Protein AF-A0A553NQF1-F1 (afdb_monomer)

Mean predicted aligned error: 13.2 Å

Organism: Tigriopus californicus (NCBI:txid6832)

Nearest PDB structures (foldseek):
  8uwl-assembly1_A  TM=7.503E-01  e=3.325E-02  Homo sapiens
  7xk8-assembly1_R  TM=7.513E-01  e=9.956E-02  Homo sapiens
  6wgt-assembly1_A  TM=7.168E-01  e=1.095E-01  Homo sapiens

Foldseek 3Di:
DDDDDDDDDPPPPPDPPDDPVNVVVVVVVCCCVLPPVLVVVLVCLCCVLPPVDPDDDDDPPQPDPQLVRVCVPPVQLALLSSLVSVLSSLVNVLSVLSVVVCCCPPVVPDDPVCVVCCQQPSVLSNQLSVQLNVLSVVLSVVVVVVCVVDVVVSVVQSVDSVSSVVVSCVSNVVSSVVSCVVSVVSNVVRDDDDDDDD

Sequence (198 aa):
MALSLDNTTQMDLDCPEYGPYSDYYIQQVRFWVEGVIQTIVAIPGLIGNGISDKLTSFSCIPGNIVFSLLLTRKDLRNSFNLLLVALAFFDSCYIIGAVLETLRTSFDLASDIHLMLFPYLLYPGQNIAMTVSIFLIVAIAFERFLAVRNPIDYNQAMNDAAAIRLRLLKFLLPVIIFSVLFNLPMFFESTYVTVTRN

pLDDT: mean 70.68, std 14.92, range [34.16, 92.94]

Solvent-accessible surface area (backbone atoms only — not comparable to full-atom values): 11744 Å² total; per-residue (Å²): 136,82,82,79,84,74,91,68,75,79,76,74,74,83,66,81,82,76,52,83,65,54,57,54,53,51,53,54,51,44,45,51,48,60,47,50,50,44,50,64,55,41,50,56,54,54,48,67,68,47,70,83,55,83,85,81,74,99,61,100,62,76,79,63,58,61,55,55,58,62,59,65,43,81,92,53,69,41,58,64,56,50,50,52,51,53,37,56,49,35,51,48,54,29,48,52,50,52,52,54,49,38,44,37,76,74,65,67,69,68,46,75,68,51,65,63,43,34,67,73,45,52,55,52,45,37,54,32,28,52,47,34,38,57,47,45,53,54,51,50,55,49,53,52,52,49,46,69,75,40,52,67,68,44,54,62,45,55,76,36,71,68,53,33,52,53,55,42,46,66,56,50,50,58,38,50,51,51,24,50,62,70,46,48,66,57,70,78,66,63,76,88,79,85,82,79,85,126

Secondary structure (DSSP, 8-state):
-------------------HHHHHHHHHHHIIIIIIIHHHHHHHHHHHHHSSS-S-------SSHHHHHHTT-GGG--HHHHHHHHHHHHHHHHHHHHHHHHHHHHH----HHHHHHIIIIIHHHHHHHHHHHHHHHHHHHHHHHHHHH-HHHHHHHHT-HHHHHHHHHHHHHHHHHHHHHHHHHHHHH---------

Radius of gyration: 22.89 Å; Cα contacts (8 Å, |Δi|>4): 102; chains: 1; bounding box: 45×48×71 Å

InterPro domains:
  IPR000276 G protein-coupled receptor, rhodopsin-like [PF00001] (65-179)
  IPR000276 G protein-coupled receptor, rhodopsin-like [PR00237] (33-57)
  IPR000276 G protein-coupled receptor, rhodopsin-like [PR00237] (80-101)
  IPR000276 G protein-coupled receptor, rhodopsin-like [PR00237] (126-148)
  IPR000276 G protein-coupled receptor, rhodopsin-like [PS00237] (132-148)
  IPR017452 GPCR, rhodopsin-like, 7TM [PS50262] (63-198)
  IPR052954 GPCR_Ligand_Interaction [PTHR46641] (20-191)

Structure (mmCIF, N/CA/C/O backbone):
data_AF-A0A553NQF1-F1
#
_entry.id   AF-A0A553NQF1-F1
#
loop_
_atom_site.group_PDB
_atom_site.id
_atom_site.type_symbol
_atom_site.label_atom_id
_atom_site.label_alt_id
_atom_site.label_comp_id
_atom_site.label_asym_id
_atom_site.label_entity_id
_atom_site.label_seq_id
_atom_site.pdbx_PDB_ins_code
_atom_site.Cartn_x
_atom_site.Cartn_y
_atom_site.Cartn_z
_atom_site.occupancy
_atom_site.B_iso_or_equiv
_atom_site.auth_seq_id
_atom_site.auth_comp_id
_atom_site.auth_asym_id
_atom_site.auth_atom_id
_atom_site.pdbx_PDB_model_num
ATOM 1 N N . MET A 1 1 ? -5.169 -33.892 -41.391 1.00 36.53 1 MET A N 1
ATOM 2 C CA . MET A 1 1 ? -6.227 -33.071 -42.010 1.00 36.53 1 MET A CA 1
ATOM 3 C C . MET A 1 1 ? -6.150 -31.712 -41.344 1.00 36.53 1 MET A C 1
ATOM 5 O O . MET A 1 1 ? -6.590 -31.564 -40.215 1.00 36.53 1 MET A O 1
ATOM 9 N N . ALA A 1 2 ? -5.397 -30.810 -41.972 1.00 34.16 2 ALA A N 1
ATOM 10 C CA . ALA A 1 2 ? -5.148 -29.466 -41.476 1.00 34.16 2 ALA A CA 1
ATOM 11 C C . ALA A 1 2 ? -6.447 -28.661 -41.581 1.00 34.16 2 ALA A C 1
ATOM 13 O O . ALA A 1 2 ? -7.046 -28.613 -42.654 1.00 34.16 2 ALA A O 1
ATOM 14 N N . LEU A 1 3 ? -6.894 -28.089 -40.466 1.00 40.31 3 LEU A N 1
ATOM 15 C CA . LEU A 1 3 ? -7.992 -27.134 -40.464 1.00 40.31 3 LEU A CA 1
ATOM 16 C C . LEU A 1 3 ? -7.429 -25.793 -40.934 1.00 40.31 3 LEU A C 1
ATOM 18 O O . LEU A 1 3 ? -6.599 -25.180 -40.267 1.00 40.31 3 LEU A O 1
ATOM 22 N N . SER A 1 4 ? -7.847 -25.408 -42.133 1.00 42.34 4 SER A N 1
ATOM 23 C CA . SER A 1 4 ? -7.653 -24.098 -42.737 1.00 42.34 4 SER A CA 1
ATOM 24 C C . SER A 1 4 ? -8.241 -23.020 -41.827 1.00 42.34 4 SER A C 1
ATOM 26 O O . SER A 1 4 ? -9.455 -22.988 -41.625 1.00 42.34 4 SER A O 1
ATOM 28 N N . LEU A 1 5 ? -7.384 -22.153 -41.285 1.00 46.38 5 LEU A N 1
ATOM 29 C CA . LEU A 1 5 ? -7.802 -20.915 -40.635 1.00 46.38 5 LEU A CA 1
ATOM 30 C C . LEU A 1 5 ? -8.343 -19.974 -41.713 1.00 46.38 5 LEU A C 1
ATOM 32 O O . LEU A 1 5 ? -7.600 -19.433 -42.530 1.00 46.38 5 LEU A O 1
ATOM 36 N N . ASP A 1 6 ? -9.666 -19.875 -41.727 1.00 39.50 6 ASP A N 1
ATOM 37 C CA . ASP A 1 6 ? -10.459 -18.975 -42.543 1.00 39.50 6 ASP A CA 1
ATOM 38 C C . ASP A 1 6 ? -10.246 -17.530 -42.072 1.00 39.50 6 ASP A C 1
ATOM 40 O O . ASP A 1 6 ? -10.553 -17.173 -40.939 1.00 39.50 6 ASP A O 1
ATOM 44 N N . ASN A 1 7 ? -9.600 -16.761 -42.942 1.00 45.59 7 ASN A N 1
ATOM 45 C CA . ASN A 1 7 ? -9.816 -15.368 -43.334 1.00 45.59 7 ASN A CA 1
ATOM 46 C C . ASN A 1 7 ? -10.859 -14.499 -42.579 1.00 45.59 7 ASN A C 1
ATOM 48 O O . ASN A 1 7 ? -11.645 -13.787 -43.204 1.00 45.59 7 ASN A O 1
ATOM 52 N N . THR A 1 8 ? -10.851 -14.469 -41.248 1.00 42.34 8 THR A N 1
ATOM 53 C CA . THR A 1 8 ? -11.495 -13.404 -40.467 1.00 42.34 8 THR A CA 1
ATOM 54 C C . THR A 1 8 ? -10.472 -12.325 -40.167 1.00 42.34 8 THR A C 1
ATOM 56 O O . THR A 1 8 ? -9.623 -12.519 -39.301 1.00 42.34 8 THR A O 1
ATOM 59 N N . THR A 1 9 ? -10.558 -11.219 -40.913 1.00 43.41 9 THR A N 1
ATOM 60 C CA . THR A 1 9 ? -10.189 -9.858 -40.490 1.00 43.41 9 THR A CA 1
ATOM 61 C C . THR A 1 9 ? -9.225 -9.827 -39.309 1.00 43.41 9 THR A C 1
ATOM 63 O O . THR A 1 9 ? -9.639 -9.733 -38.150 1.00 43.41 9 THR A O 1
ATOM 66 N N . GLN A 1 10 ? -7.933 -9.893 -39.617 1.00 50.06 10 GLN A N 1
ATOM 67 C CA . GLN A 1 10 ? -6.922 -9.286 -38.774 1.00 50.06 10 GLN A CA 1
ATOM 68 C C . GLN A 1 10 ? -7.408 -7.845 -38.579 1.00 50.06 10 GLN A C 1
ATOM 70 O O . GLN A 1 10 ? -7.388 -7.045 -39.512 1.00 50.06 10 GLN A O 1
ATOM 75 N N . MET A 1 11 ? -8.012 -7.546 -37.426 1.00 48.66 11 MET A N 1
ATOM 76 C CA . MET A 1 11 ? -8.108 -6.168 -36.980 1.00 48.66 11 MET A CA 1
ATOM 77 C C . MET A 1 11 ? -6.654 -5.771 -36.786 1.00 48.66 11 MET A C 1
ATOM 79 O O . MET A 1 11 ? -6.090 -6.017 -35.721 1.00 48.66 11 MET A O 1
ATOM 83 N N . ASP A 1 12 ? -6.029 -5.279 -37.855 1.00 50.59 12 ASP A N 1
ATOM 84 C CA . ASP A 1 12 ? -4.790 -4.538 -37.765 1.00 50.59 12 ASP A CA 1
ATOM 85 C C . ASP A 1 12 ? -5.120 -3.392 -36.815 1.00 50.59 12 ASP A C 1
ATOM 87 O O . ASP A 1 12 ? -5.823 -2.438 -37.150 1.00 50.59 12 ASP A O 1
ATOM 91 N N . LEU A 1 13 ? -4.751 -3.586 -35.550 1.00 61.25 13 LEU A N 1
ATOM 92 C CA . LEU A 1 13 ? -4.712 -2.517 -34.581 1.00 61.25 13 LEU A CA 1
ATOM 93 C C . LEU A 1 13 ? -3.737 -1.512 -35.187 1.00 61.25 13 LEU A C 1
ATOM 95 O O . LEU A 1 13 ? -2.530 -1.746 -35.165 1.00 61.25 13 LEU A O 1
ATOM 99 N N . ASP A 1 14 ? -4.277 -0.443 -35.775 1.00 60.81 14 ASP A N 1
ATOM 100 C CA . ASP A 1 14 ? -3.543 0.768 -36.137 1.00 60.81 14 ASP A CA 1
ATOM 101 C C . ASP A 1 14 ? -3.003 1.353 -34.825 1.00 60.81 14 ASP A C 1
ATOM 103 O O . ASP A 1 14 ? -3.593 2.228 -34.185 1.00 60.81 14 ASP A O 1
ATOM 107 N N . CYS A 1 15 ? -1.911 0.766 -34.340 1.00 69.56 15 CYS A N 1
ATOM 108 C CA . CYS A 1 15 ? -1.173 1.286 -33.213 1.00 69.56 15 CYS A CA 1
ATOM 109 C C . CYS A 1 15 ? -0.604 2.634 -33.663 1.00 69.56 15 CYS A C 1
ATOM 111 O O . CYS A 1 15 ? 0.061 2.683 -34.699 1.00 69.56 15 CYS A O 1
ATOM 113 N N . PRO A 1 16 ? -0.847 3.729 -32.925 1.00 74.00 16 PRO A N 1
ATOM 114 C CA . PRO A 1 16 ? -0.257 5.010 -33.274 1.00 74.00 16 PRO A CA 1
ATOM 115 C C . PRO A 1 16 ? 1.268 4.857 -33.329 1.00 74.00 16 PRO A C 1
ATOM 117 O O . PRO A 1 16 ? 1.893 4.477 -32.339 1.00 74.00 16 PRO A O 1
ATOM 120 N N . GLU A 1 17 ? 1.867 5.132 -34.490 1.00 69.75 17 GLU A N 1
ATOM 121 C CA . GLU A 1 17 ? 3.321 5.198 -34.623 1.00 69.75 17 GLU A CA 1
ATOM 122 C C . GLU A 1 17 ? 3.820 6.417 -33.845 1.00 69.75 17 GLU A C 1
ATOM 124 O O . GLU A 1 17 ? 3.689 7.573 -34.259 1.00 69.75 17 GLU A O 1
ATOM 129 N N . TYR A 1 18 ? 4.366 6.147 -32.665 1.00 72.44 18 TYR A N 1
ATOM 130 C CA . TYR A 1 18 ? 5.042 7.141 -31.852 1.00 72.44 18 TYR A CA 1
ATOM 131 C C . TYR A 1 18 ? 6.321 7.580 -32.573 1.00 72.44 18 TYR A C 1
ATOM 133 O O . TYR A 1 18 ? 7.204 6.776 -32.865 1.00 72.44 18 TYR A O 1
ATOM 141 N N . GLY A 1 19 ? 6.413 8.870 -32.901 1.00 79.06 19 GLY A N 1
ATOM 142 C CA . GLY A 1 19 ? 7.613 9.438 -33.507 1.00 79.06 19 GLY A CA 1
ATOM 143 C C . GLY A 1 19 ? 8.779 9.508 -32.508 1.00 79.06 19 GLY A C 1
ATOM 144 O O . GLY A 1 19 ? 8.563 9.564 -31.300 1.00 79.06 19 GLY A O 1
ATOM 145 N N . PRO A 1 20 ? 10.033 9.636 -32.972 1.00 74.88 20 PRO A N 1
ATOM 146 C CA . PRO A 1 20 ? 11.210 9.691 -32.091 1.00 74.88 20 PRO A CA 1
ATOM 147 C C . PRO A 1 20 ? 11.173 10.856 -31.082 1.00 74.88 20 PRO A C 1
ATOM 149 O O . PRO A 1 20 ? 11.850 10.834 -30.057 1.00 74.88 20 PRO A O 1
ATOM 152 N N . TYR A 1 21 ? 10.363 11.884 -31.351 1.00 77.12 21 TYR A N 1
ATOM 153 C CA . TYR A 1 21 ? 10.158 13.010 -30.447 1.00 77.12 21 TYR A CA 1
ATOM 154 C C . TYR A 1 21 ? 9.260 12.668 -29.250 1.00 77.12 21 TYR A C 1
ATOM 156 O O . TYR A 1 21 ? 9.496 13.203 -28.168 1.00 77.12 21 TYR A O 1
ATOM 164 N N . SER A 1 22 ? 8.254 11.792 -29.392 1.00 78.31 22 SER A N 1
ATOM 165 C CA . SER A 1 22 ? 7.355 11.458 -28.274 1.00 78.31 22 SER A CA 1
ATOM 166 C C . SER A 1 22 ? 8.073 10.684 -27.175 1.00 78.31 22 SER A C 1
ATOM 168 O O . SER A 1 22 ? 7.852 10.970 -25.999 1.00 78.31 22 SER A O 1
ATOM 170 N N . ASP A 1 23 ? 8.996 9.793 -27.537 1.00 78.19 23 ASP A N 1
ATOM 171 C CA . ASP A 1 23 ? 9.783 9.028 -26.564 1.00 78.19 23 ASP A CA 1
ATOM 172 C C . ASP A 1 23 ? 10.674 9.940 -25.718 1.00 78.19 23 ASP A C 1
ATOM 174 O O . ASP A 1 23 ? 10.767 9.772 -24.501 1.00 78.19 23 ASP A O 1
ATOM 178 N N . TYR A 1 24 ? 11.260 10.969 -26.337 1.00 82.81 24 TYR A N 1
ATOM 179 C CA . TYR A 1 24 ? 12.061 11.969 -25.634 1.00 82.81 24 TYR A CA 1
ATOM 180 C C . TYR A 1 24 ? 11.243 12.731 -24.578 1.00 82.81 24 TYR A C 1
ATOM 182 O O . TYR A 1 24 ? 11.690 12.883 -23.437 1.00 82.81 24 TYR A O 1
ATOM 190 N N . TYR A 1 25 ? 10.026 13.175 -24.919 1.00 83.81 25 TYR A N 1
ATOM 191 C CA . TYR A 1 25 ? 9.146 13.849 -23.957 1.00 83.81 25 TYR A CA 1
ATOM 192 C C . TYR A 1 25 ? 8.686 12.909 -22.838 1.00 83.81 25 TYR A C 1
ATOM 194 O O . TYR A 1 25 ? 8.681 13.312 -21.674 1.00 83.81 25 TYR A O 1
ATOM 202 N N . ILE A 1 26 ? 8.347 11.656 -23.159 1.00 82.56 26 ILE A N 1
ATOM 203 C CA . ILE A 1 26 ? 7.922 10.663 -22.162 1.00 82.56 26 ILE A CA 1
ATOM 204 C C . ILE A 1 26 ? 9.056 10.373 -21.173 1.00 82.56 26 ILE A C 1
ATOM 206 O O . ILE A 1 26 ? 8.816 10.354 -19.966 1.00 82.56 26 ILE A O 1
ATOM 210 N N . GLN A 1 27 ? 10.291 10.204 -21.649 1.00 79.69 27 GLN A N 1
ATOM 211 C CA . GLN A 1 27 ? 11.449 9.969 -20.780 1.00 79.69 27 GLN A CA 1
ATOM 212 C C . GLN A 1 27 ? 11.755 11.173 -19.880 1.00 79.69 27 GLN A C 1
ATOM 214 O O . GLN A 1 27 ? 11.995 10.999 -18.685 1.00 79.69 27 GLN A O 1
ATOM 219 N N . GLN A 1 28 ? 11.683 12.396 -20.416 1.00 83.50 28 GLN A N 1
ATOM 220 C CA . GLN A 1 28 ? 11.839 13.623 -19.627 1.00 83.50 28 GLN A CA 1
ATOM 221 C C . GLN A 1 28 ? 10.784 13.722 -18.517 1.00 83.50 28 GLN A C 1
ATOM 223 O O . GLN A 1 28 ? 11.123 13.967 -17.359 1.00 83.50 28 GLN A O 1
ATOM 228 N N . VAL A 1 29 ? 9.509 13.497 -18.847 1.00 82.88 29 VAL A N 1
ATOM 229 C CA . VAL A 1 29 ? 8.411 13.553 -17.869 1.00 82.88 29 VAL A CA 1
ATOM 230 C C . VAL A 1 29 ? 8.565 12.464 -16.809 1.00 82.88 29 VAL A C 1
ATOM 232 O O . VAL A 1 29 ? 8.451 12.763 -15.621 1.00 82.88 29 VAL A O 1
ATOM 235 N N . ARG A 1 30 ? 8.887 11.229 -17.211 1.00 80.19 30 ARG A N 1
ATOM 236 C CA . ARG A 1 30 ? 9.153 10.121 -16.281 1.00 80.19 30 ARG A CA 1
ATOM 237 C C . ARG A 1 30 ? 10.264 10.463 -15.298 1.00 80.19 30 ARG A C 1
ATOM 239 O O . ARG A 1 30 ? 10.075 10.299 -14.100 1.00 80.19 30 ARG A O 1
ATOM 246 N N . PHE A 1 31 ? 11.377 11.023 -15.767 1.00 79.31 31 PHE A N 1
ATOM 247 C CA . PHE A 1 31 ? 12.480 11.412 -14.889 1.00 79.31 31 PHE A CA 1
ATOM 248 C C . PHE A 1 31 ? 12.061 12.449 -13.831 1.00 79.31 31 PH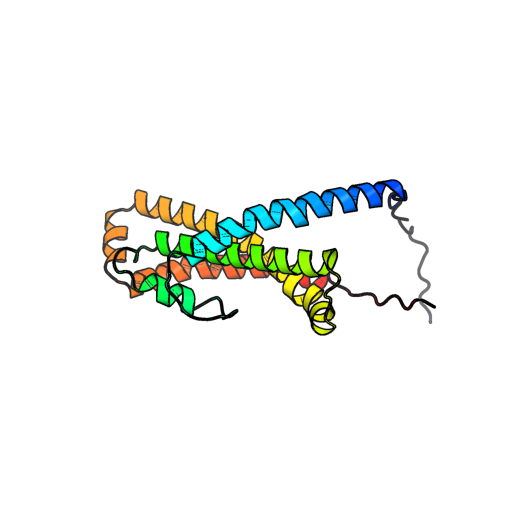E A C 1
ATOM 250 O O . PHE A 1 31 ? 12.366 12.294 -12.648 1.00 79.31 31 PHE A O 1
ATOM 257 N N . TRP A 1 32 ? 11.325 13.494 -14.221 1.00 84.25 32 TRP A N 1
ATOM 258 C CA . TRP A 1 32 ? 10.873 14.513 -13.268 1.00 84.25 32 TRP A CA 1
ATOM 259 C C . TRP A 1 32 ? 9.814 13.984 -12.292 1.00 84.25 32 TRP A C 1
ATOM 261 O O . TRP A 1 32 ? 9.861 14.308 -11.104 1.00 84.25 32 TRP A O 1
ATOM 271 N N . VAL A 1 33 ? 8.880 13.158 -12.764 1.00 81.12 33 VAL A N 1
ATOM 272 C CA . VAL A 1 33 ? 7.769 12.647 -11.947 1.00 81.12 33 VAL A CA 1
ATOM 273 C C . VAL A 1 33 ? 8.201 11.455 -11.085 1.00 81.12 33 VAL A C 1
ATOM 275 O O . VAL A 1 33 ? 8.144 11.538 -9.858 1.00 81.12 33 VAL A O 1
ATOM 278 N N . GLU A 1 34 ? 8.665 10.370 -11.707 1.00 73.62 34 GLU A N 1
ATOM 279 C CA . GLU A 1 34 ? 9.049 9.109 -11.042 1.00 73.62 34 GLU A CA 1
ATOM 280 C C . GLU A 1 34 ? 10.421 9.213 -10.356 1.00 73.62 34 GLU A C 1
ATOM 282 O O . GLU A 1 34 ? 10.686 8.532 -9.365 1.00 73.62 34 GLU A O 1
ATOM 287 N N . GLY A 1 35 ? 11.307 10.071 -10.868 1.00 71.69 35 GLY A N 1
ATOM 288 C CA . GLY A 1 35 ? 12.624 10.323 -10.283 1.00 71.69 35 GLY A CA 1
ATOM 289 C C . GLY A 1 35 ? 12.579 11.370 -9.177 1.00 71.69 35 GLY A C 1
ATOM 290 O O . GLY A 1 35 ? 12.831 11.068 -8.010 1.00 71.69 35 GLY A O 1
ATOM 291 N N . VAL A 1 36 ? 12.270 12.617 -9.530 1.00 79.06 36 VAL A N 1
ATOM 292 C CA . VAL A 1 36 ? 12.460 13.770 -8.632 1.00 79.06 36 VAL A CA 1
ATOM 293 C C . VAL A 1 36 ? 11.296 13.945 -7.655 1.00 79.06 36 VAL A C 1
ATOM 295 O O . VAL A 1 36 ? 11.507 13.982 -6.444 1.00 79.06 36 VAL A O 1
ATOM 298 N N . ILE A 1 37 ? 10.058 14.033 -8.147 1.00 81.88 37 ILE A N 1
ATOM 299 C CA . ILE A 1 37 ? 8.892 14.270 -7.278 1.00 81.88 37 ILE A CA 1
ATOM 300 C C . ILE A 1 37 ? 8.691 13.089 -6.325 1.00 81.88 37 ILE A C 1
ATOM 302 O O . ILE A 1 37 ? 8.516 13.283 -5.121 1.00 81.88 37 ILE A O 1
ATOM 306 N N . GLN A 1 38 ? 8.772 11.864 -6.841 1.00 76.38 38 GLN A N 1
ATOM 307 C CA . GLN A 1 38 ? 8.587 10.659 -6.041 1.00 76.38 38 GLN A CA 1
ATOM 308 C C . GLN A 1 38 ? 9.629 10.521 -4.923 1.00 76.38 38 GLN A C 1
ATOM 310 O O . GLN A 1 38 ? 9.259 10.179 -3.802 1.00 76.38 38 GLN A O 1
ATOM 315 N N . THR A 1 39 ? 10.909 10.824 -5.173 1.00 73.06 39 THR A N 1
ATOM 316 C CA . THR A 1 39 ? 11.945 10.772 -4.121 1.00 73.06 39 THR A CA 1
ATOM 317 C C . THR A 1 39 ? 11.759 11.866 -3.072 1.00 73.06 39 THR A C 1
ATOM 319 O O . THR A 1 39 ? 11.896 11.590 -1.879 1.00 73.06 39 THR A O 1
ATOM 322 N N . ILE A 1 40 ? 11.357 13.076 -3.477 1.00 80.31 40 ILE A N 1
ATOM 323 C CA . ILE A 1 40 ? 11.033 14.171 -2.549 1.00 80.31 40 ILE A CA 1
ATOM 324 C C . ILE A 1 40 ? 9.856 13.806 -1.639 1.00 80.31 40 ILE A C 1
ATOM 326 O O . ILE A 1 40 ? 9.880 14.161 -0.465 1.00 80.31 40 ILE A O 1
ATOM 330 N N . VAL A 1 41 ? 8.846 13.092 -2.145 1.00 75.00 41 VAL A N 1
ATOM 331 C CA . VAL A 1 41 ? 7.683 12.644 -1.353 1.00 75.00 41 VAL A CA 1
ATOM 332 C C . VAL A 1 41 ? 8.010 11.406 -0.507 1.00 75.00 41 VAL A C 1
ATOM 334 O O . VAL A 1 41 ? 7.541 11.284 0.627 1.00 75.00 41 VAL A O 1
ATOM 337 N N . ALA A 1 42 ? 8.855 10.508 -1.017 1.00 67.69 42 ALA A N 1
ATOM 338 C CA . ALA A 1 42 ? 9.264 9.292 -0.320 1.00 67.69 42 ALA A CA 1
ATOM 339 C C . ALA A 1 42 ? 10.071 9.582 0.953 1.00 67.69 42 ALA A C 1
ATOM 341 O O . ALA A 1 42 ? 9.895 8.893 1.958 1.00 67.69 42 ALA A O 1
ATOM 342 N N . ILE A 1 43 ? 10.931 10.607 0.934 1.00 69.88 43 ILE A N 1
ATOM 343 C CA . ILE A 1 43 ? 11.799 10.961 2.066 1.00 69.88 43 ILE A CA 1
ATOM 344 C C . ILE A 1 43 ? 10.975 11.327 3.324 1.00 69.88 43 ILE A C 1
ATOM 346 O O . ILE A 1 43 ? 11.161 10.673 4.351 1.00 69.88 43 ILE A O 1
ATOM 350 N N . PRO A 1 44 ? 10.024 12.284 3.290 1.00 66.06 44 PRO A N 1
ATOM 351 C CA . PRO A 1 44 ? 9.132 12.568 4.411 1.00 66.06 44 PRO A CA 1
ATOM 352 C C . PRO A 1 44 ? 8.261 11.379 4.810 1.00 66.06 44 PRO A C 1
ATOM 354 O O . PRO A 1 44 ? 8.0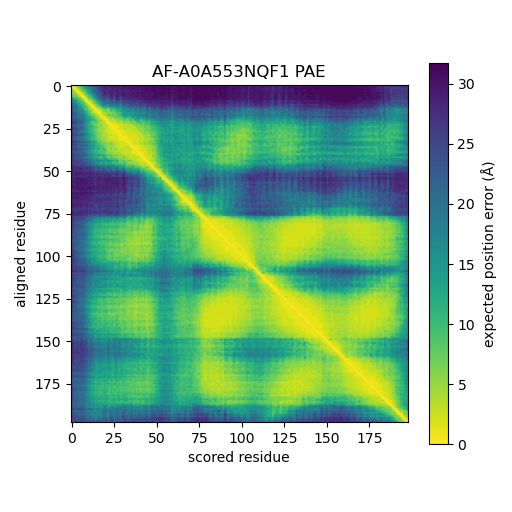25 11.197 5.999 1.00 66.06 44 PRO A O 1
ATOM 357 N N . GLY A 1 45 ? 7.797 10.569 3.850 1.00 63.28 45 GLY A N 1
ATOM 358 C CA . GLY A 1 45 ? 6.978 9.385 4.133 1.00 63.28 45 GLY A CA 1
ATOM 359 C C . GLY A 1 45 ? 7.734 8.325 4.940 1.00 63.28 45 GLY A C 1
ATOM 360 O O . GLY A 1 45 ? 7.235 7.831 5.951 1.00 63.28 45 GLY A O 1
ATOM 361 N N . LEU A 1 46 ? 8.979 8.034 4.555 1.00 63.12 46 LEU A N 1
ATOM 362 C CA . LEU A 1 46 ? 9.857 7.105 5.272 1.00 63.12 46 LEU A CA 1
ATOM 363 C C . LEU A 1 46 ? 10.296 7.660 6.633 1.00 63.12 46 LEU A C 1
ATOM 365 O O . LEU A 1 46 ? 10.334 6.927 7.621 1.00 63.12 46 LEU A O 1
ATOM 369 N N . ILE A 1 47 ? 10.596 8.958 6.705 1.00 62.72 47 ILE A N 1
ATOM 370 C CA . ILE A 1 47 ? 11.017 9.621 7.946 1.00 62.72 47 ILE A CA 1
ATOM 371 C C . ILE A 1 47 ? 9.845 9.741 8.934 1.00 62.72 47 ILE A C 1
ATOM 373 O O . ILE A 1 47 ? 10.009 9.457 10.120 1.00 62.72 47 ILE A O 1
ATOM 377 N N . GLY A 1 48 ? 8.651 10.099 8.460 1.00 55.84 48 GLY A N 1
ATOM 378 C CA . GLY A 1 48 ? 7.438 10.212 9.273 1.00 55.84 48 GLY A CA 1
ATOM 379 C C . GLY A 1 48 ? 7.028 8.887 9.918 1.00 55.84 48 GLY A C 1
ATOM 380 O O . GLY A 1 48 ? 6.591 8.885 11.067 1.00 55.84 48 GLY A O 1
ATOM 381 N N . ASN A 1 49 ? 7.265 7.768 9.226 1.00 53.47 49 ASN A N 1
ATOM 382 C CA . ASN A 1 49 ? 7.000 6.422 9.742 1.00 53.47 49 ASN A CA 1
ATOM 383 C C . ASN A 1 49 ? 8.164 5.850 10.578 1.00 53.47 49 ASN A C 1
ATOM 385 O O . ASN A 1 49 ? 7.941 4.988 11.426 1.00 53.47 49 ASN A O 1
ATOM 389 N N . GLY A 1 50 ? 9.396 6.337 10.382 1.00 50.16 50 GLY A N 1
ATOM 390 C CA . GLY A 1 50 ? 10.591 5.879 11.103 1.00 50.16 50 GLY A CA 1
ATOM 391 C C . GLY A 1 50 ? 10.868 6.582 12.440 1.00 50.16 50 GLY A C 1
ATOM 392 O O . GLY A 1 50 ? 11.556 6.020 13.287 1.00 50.16 50 GLY A O 1
ATOM 393 N N . ILE A 1 51 ? 10.349 7.795 12.669 1.00 48.69 51 ILE A N 1
ATOM 394 C CA . ILE A 1 51 ? 10.671 8.585 13.878 1.00 48.69 51 ILE A CA 1
ATOM 395 C C . ILE A 1 51 ? 9.903 8.121 15.132 1.00 48.69 51 ILE A C 1
ATOM 397 O O . ILE A 1 51 ? 10.359 8.361 16.254 1.00 48.69 51 ILE A O 1
ATOM 401 N N . SER A 1 52 ? 8.768 7.427 15.001 1.00 48.06 52 SER A N 1
ATOM 402 C CA . SER A 1 52 ? 7.997 6.976 16.172 1.00 48.06 52 SER A CA 1
ATOM 403 C C . SER A 1 52 ? 8.621 5.800 16.931 1.00 48.06 52 SER A C 1
ATOM 405 O O . SER A 1 52 ? 8.369 5.683 18.137 1.00 48.06 52 SER A O 1
ATOM 407 N N . ASP A 1 53 ? 9.478 5.008 16.278 1.00 47.78 53 ASP A N 1
ATOM 408 C CA . ASP A 1 53 ? 10.101 3.818 16.853 1.00 47.78 53 ASP A CA 1
ATOM 409 C C . ASP A 1 53 ? 11.630 3.930 16.829 1.00 47.78 53 ASP A C 1
ATOM 411 O O . ASP A 1 53 ? 12.296 3.857 15.799 1.00 47.78 53 ASP A O 1
ATOM 415 N N . LYS A 1 54 ? 12.216 4.090 18.018 1.00 42.34 54 LYS A N 1
ATOM 416 C CA . LYS A 1 54 ? 13.650 3.883 18.221 1.00 42.34 54 LYS A CA 1
ATOM 417 C C . LYS A 1 54 ? 14.036 2.489 17.719 1.00 42.34 54 LYS A C 1
ATOM 419 O O . LYS A 1 54 ? 13.564 1.500 18.264 1.00 42.34 54 LYS A O 1
ATOM 424 N N . LEU A 1 55 ? 15.006 2.456 16.806 1.00 52.62 55 LEU A N 1
ATOM 425 C CA . LEU A 1 55 ? 16.072 1.454 16.745 1.00 52.62 55 LEU A CA 1
ATOM 426 C C . LEU A 1 55 ? 15.605 -0.011 16.847 1.00 52.62 55 LEU A C 1
ATOM 428 O O . LEU A 1 55 ? 15.700 -0.600 17.919 1.00 52.62 55 LEU A O 1
ATOM 432 N N . THR A 1 56 ? 15.216 -0.645 15.738 1.00 42.38 56 THR A N 1
ATOM 433 C CA . THR A 1 56 ? 15.649 -2.029 15.442 1.00 42.38 56 THR A CA 1
ATOM 434 C C . THR A 1 56 ? 15.312 -2.463 14.011 1.00 42.38 56 THR A C 1
ATOM 436 O O . THR A 1 56 ? 14.161 -2.491 13.608 1.00 42.38 56 THR A O 1
ATOM 439 N N . SER A 1 57 ? 16.357 -2.882 13.293 1.00 38.28 57 SER A N 1
ATOM 440 C CA . SER A 1 57 ? 16.357 -3.878 12.215 1.00 38.28 57 SER A CA 1
ATOM 441 C C . SER A 1 57 ? 15.529 -3.643 10.949 1.00 38.28 57 SER A C 1
ATOM 443 O O . SER A 1 57 ? 14.348 -3.955 10.863 1.00 38.28 57 SER A O 1
ATOM 445 N N . PHE A 1 58 ? 16.252 -3.282 9.888 1.00 47.50 58 PHE A N 1
ATOM 446 C CA . PHE A 1 58 ? 16.372 -4.080 8.660 1.00 47.50 58 PHE A CA 1
ATOM 447 C C . PHE A 1 58 ? 15.508 -5.363 8.639 1.00 47.50 58 PHE A C 1
ATOM 449 O O . PHE A 1 58 ? 15.970 -6.443 9.004 1.00 47.50 58 PHE A O 1
ATOM 456 N N . SER A 1 59 ? 14.241 -5.270 8.236 1.00 43.81 59 SER A N 1
ATOM 457 C CA . SER A 1 59 ? 13.466 -6.458 7.883 1.00 43.81 59 SER A CA 1
ATOM 458 C C . SER A 1 59 ? 12.309 -6.110 6.956 1.00 43.81 59 SER A C 1
ATOM 460 O O . SER A 1 59 ? 11.280 -5.583 7.371 1.00 43.81 59 SER A O 1
ATOM 462 N N . CYS A 1 60 ? 12.471 -6.489 5.689 1.00 45.84 60 CYS A N 1
ATOM 463 C CA . CYS A 1 60 ? 11.395 -6.767 4.740 1.00 45.84 60 CYS A CA 1
ATOM 464 C C . CYS A 1 60 ? 10.538 -7.973 5.200 1.00 45.84 60 CYS A C 1
ATOM 466 O O . CYS A 1 60 ? 10.337 -8.918 4.444 1.00 45.84 60 CYS A O 1
ATOM 468 N N . ILE A 1 61 ? 10.051 -7.985 6.445 1.00 42.50 61 ILE A N 1
ATOM 469 C CA . ILE A 1 61 ? 9.045 -8.945 6.925 1.00 42.50 61 ILE A CA 1
ATOM 470 C C . ILE A 1 61 ? 7.912 -8.126 7.535 1.00 42.50 61 ILE A C 1
ATOM 472 O O . ILE A 1 61 ? 8.002 -7.716 8.695 1.00 42.50 61 ILE A O 1
ATOM 476 N N . PRO A 1 62 ? 6.858 -7.819 6.766 1.00 51.66 62 PRO A N 1
ATOM 477 C CA . PRO A 1 62 ? 6.209 -6.555 7.045 1.00 51.66 62 PRO A CA 1
ATOM 478 C C . PRO A 1 62 ? 4.909 -6.750 7.900 1.00 51.66 62 PRO A C 1
ATOM 480 O O . PRO A 1 62 ? 4.496 -5.850 8.614 1.00 51.66 62 PRO A O 1
ATOM 483 N N . GLY A 1 63 ? 4.315 -7.946 8.031 1.00 47.59 63 GLY A N 1
ATOM 484 C CA . GLY A 1 63 ? 2.978 -8.077 8.660 1.00 47.59 63 GLY A CA 1
ATOM 485 C C . GLY A 1 63 ? 2.862 -8.048 10.201 1.00 47.59 63 GLY A C 1
ATOM 486 O O . GLY A 1 63 ? 1.943 -7.431 10.732 1.00 47.59 63 GLY A O 1
ATOM 487 N N . ASN A 1 64 ? 3.735 -8.738 10.947 1.00 46.97 64 ASN A N 1
ATOM 488 C CA . ASN A 1 64 ? 3.444 -9.072 12.359 1.00 46.97 64 ASN A CA 1
ATOM 489 C C . ASN A 1 64 ? 4.270 -8.303 13.403 1.00 46.97 64 ASN A C 1
ATOM 491 O O . ASN A 1 64 ? 3.787 -8.061 14.510 1.00 46.97 64 ASN A O 1
ATOM 495 N N . ILE A 1 65 ? 5.507 -7.915 13.085 1.00 49.00 65 ILE A N 1
ATOM 496 C CA . ILE A 1 65 ? 6.441 -7.354 14.078 1.00 49.00 65 ILE A CA 1
ATOM 497 C C . ILE A 1 65 ? 6.220 -5.846 14.262 1.00 49.00 65 ILE A C 1
ATOM 499 O O . ILE A 1 65 ? 6.152 -5.380 15.397 1.00 49.00 65 ILE A O 1
ATOM 503 N N . VAL A 1 66 ? 5.997 -5.107 13.168 1.00 53.56 66 VAL A N 1
ATOM 504 C CA . VAL A 1 66 ? 5.675 -3.664 13.181 1.00 53.56 66 VAL A CA 1
ATOM 505 C C . VAL A 1 66 ? 4.383 -3.407 13.956 1.00 53.56 66 VAL A C 1
ATOM 507 O O . VAL A 1 66 ? 4.321 -2.557 14.842 1.00 53.56 66 VAL A O 1
ATOM 510 N N . PHE A 1 67 ? 3.370 -4.234 13.695 1.00 50.69 67 PHE A N 1
ATOM 511 C CA . PHE A 1 67 ? 2.100 -4.206 14.409 1.00 50.69 67 PHE A CA 1
ATOM 512 C C . PHE A 1 67 ? 2.288 -4.446 15.910 1.00 50.69 67 PHE A C 1
ATOM 514 O O . PHE A 1 67 ? 1.732 -3.725 16.736 1.00 50.69 67 PHE A O 1
ATOM 521 N N . SER A 1 68 ? 3.105 -5.439 16.273 1.00 47.75 68 SER A N 1
ATOM 522 C CA . SER A 1 68 ? 3.358 -5.812 17.665 1.00 47.75 68 SER A CA 1
ATOM 523 C C . SER A 1 68 ? 4.179 -4.768 18.439 1.00 47.75 68 SER A C 1
ATOM 525 O O . SER A 1 68 ? 3.945 -4.599 19.638 1.00 47.75 68 SER A O 1
ATOM 527 N N . LEU A 1 69 ? 5.105 -4.054 17.790 1.00 48.19 69 LEU A N 1
ATOM 528 C CA . LEU A 1 69 ? 5.912 -2.999 18.418 1.00 48.19 69 LEU A CA 1
ATOM 529 C C . LEU A 1 69 ? 5.085 -1.730 18.677 1.00 48.19 69 LEU A C 1
ATOM 531 O O . LEU A 1 69 ? 5.050 -1.257 19.816 1.00 48.19 69 LEU A O 1
ATOM 535 N N . LEU A 1 70 ? 4.308 -1.264 17.692 1.00 50.62 70 LEU A N 1
ATOM 536 C CA . LEU A 1 70 ? 3.415 -0.104 17.848 1.00 50.62 70 LEU A CA 1
ATOM 537 C C . LEU A 1 70 ? 2.270 -0.362 18.849 1.00 50.62 70 LEU A C 1
ATOM 539 O O . LEU A 1 70 ? 1.908 0.530 19.622 1.00 50.62 70 LEU A O 1
ATOM 543 N N . LEU A 1 71 ? 1.761 -1.602 18.926 1.00 49.38 71 LEU A N 1
ATOM 544 C CA . LEU A 1 71 ? 0.756 -2.045 19.914 1.00 49.38 71 LEU A CA 1
ATOM 545 C C . LEU A 1 71 ? 1.235 -1.998 21.376 1.00 49.38 71 LEU A C 1
ATOM 547 O O . LEU A 1 71 ? 0.418 -2.178 22.286 1.00 49.38 71 LEU A O 1
ATOM 551 N N . THR A 1 72 ? 2.531 -1.792 21.623 1.00 45.50 72 THR A N 1
ATOM 552 C CA . THR A 1 72 ? 3.090 -1.769 22.984 1.00 45.50 72 THR A CA 1
ATOM 553 C C . THR A 1 72 ? 2.797 -0.447 23.703 1.00 45.50 72 THR A C 1
ATOM 555 O O . THR A 1 72 ? 2.765 -0.408 24.937 1.00 45.50 72 THR A O 1
ATOM 558 N N . ARG A 1 73 ? 2.481 0.638 22.977 1.00 54.47 73 ARG A N 1
ATOM 559 C CA . ARG A 1 73 ? 2.031 1.887 23.609 1.00 54.47 73 ARG A CA 1
ATOM 560 C C . ARG A 1 73 ? 0.586 1.750 24.087 1.00 54.47 73 ARG A C 1
ATOM 562 O O . ARG A 1 73 ? -0.347 1.688 23.289 1.00 54.47 73 ARG A O 1
ATOM 569 N N . LYS A 1 74 ? 0.408 1.737 25.413 1.00 52.53 74 LYS A N 1
ATOM 570 C CA . LYS A 1 74 ? -0.898 1.656 26.094 1.00 52.53 74 LYS A CA 1
ATOM 571 C C . LYS A 1 74 ? -1.903 2.707 25.606 1.00 52.53 74 LYS A C 1
ATOM 573 O O . LYS A 1 74 ? -3.080 2.379 25.508 1.00 52.53 74 LYS A O 1
ATOM 578 N N . ASP A 1 75 ? -1.430 3.889 25.217 1.00 52.88 75 ASP A N 1
ATOM 579 C CA . ASP A 1 75 ? -2.273 5.005 24.766 1.00 52.88 75 ASP A CA 1
ATOM 580 C C . ASP A 1 75 ? -2.760 4.879 23.308 1.00 52.88 75 ASP A C 1
ATOM 582 O O . ASP A 1 75 ? -3.673 5.590 22.897 1.00 52.88 75 ASP A O 1
ATOM 586 N N . LEU A 1 76 ? -2.195 3.955 22.515 1.00 54.12 76 LEU A N 1
ATOM 587 C CA . LEU A 1 76 ? -2.540 3.760 21.098 1.00 54.12 76 LEU A CA 1
ATOM 588 C C . LEU A 1 76 ? -3.374 2.496 20.828 1.00 54.12 76 LEU A C 1
ATOM 590 O O . LEU A 1 76 ? -3.612 2.168 19.666 1.00 54.12 76 LEU A O 1
ATOM 594 N N . ARG A 1 77 ? -3.860 1.795 21.865 1.00 65.06 77 ARG A N 1
ATOM 595 C CA . ARG A 1 77 ? -4.667 0.558 21.747 1.00 65.06 77 ARG A CA 1
ATOM 596 C C . ARG A 1 77 ? -6.114 0.832 21.310 1.00 65.06 77 ARG A C 1
ATOM 598 O O . ARG A 1 77 ? -7.051 0.363 21.941 1.00 65.06 77 ARG A O 1
ATOM 605 N N . ASN A 1 78 ? -6.295 1.587 20.232 1.00 73.75 78 ASN A N 1
ATOM 606 C CA . ASN A 1 78 ? -7.585 1.801 19.589 1.00 73.75 78 ASN A CA 1
ATOM 607 C C . ASN A 1 78 ? -7.596 1.109 18.217 1.00 73.75 78 ASN A C 1
ATOM 609 O O . ASN A 1 78 ? -6.624 1.216 17.467 1.00 73.75 78 ASN A O 1
ATOM 613 N N . SER A 1 79 ? -8.696 0.427 17.877 1.00 76.00 79 SER A N 1
ATOM 614 C CA . SER A 1 79 ? -8.926 -0.160 16.550 1.00 76.00 79 SER A CA 1
ATOM 615 C C . SER A 1 79 ? -8.675 0.830 15.410 1.00 76.00 79 SER A C 1
ATOM 617 O O . SER A 1 79 ? -8.098 0.444 14.398 1.00 76.00 79 SER A O 1
ATOM 619 N N . PHE A 1 80 ? -9.020 2.106 15.588 1.00 80.75 80 PHE A N 1
ATOM 620 C CA . PHE A 1 80 ? -8.763 3.138 14.583 1.00 80.75 80 PHE A CA 1
ATOM 621 C C . PHE A 1 80 ? -7.280 3.417 14.361 1.00 80.75 80 PHE A C 1
ATOM 623 O O . PHE A 1 80 ? -6.810 3.410 13.227 1.00 80.75 80 PHE A O 1
ATOM 630 N N . ASN A 1 81 ? -6.538 3.672 15.443 1.00 79.44 81 ASN A N 1
ATOM 631 C CA . ASN A 1 81 ? -5.109 3.976 15.352 1.00 79.44 81 ASN A CA 1
ATOM 632 C C . ASN A 1 81 ? -4.372 2.801 14.711 1.00 79.44 81 ASN A C 1
ATOM 634 O O . ASN A 1 81 ? -3.454 2.985 13.920 1.00 79.44 81 ASN A O 1
ATOM 638 N N . LEU A 1 82 ? -4.824 1.588 15.015 1.00 78.25 82 LEU A N 1
ATOM 639 C CA . LEU A 1 82 ? -4.257 0.369 14.480 1.00 78.25 82 LEU A CA 1
ATOM 640 C C . LEU A 1 82 ? -4.561 0.184 12.973 1.00 78.25 82 LEU A C 1
ATOM 642 O O . LEU A 1 82 ? -3.694 -0.287 12.238 1.00 78.25 82 LEU A O 1
ATOM 646 N N . LEU A 1 83 ? -5.735 0.612 12.485 1.00 82.56 83 LEU A N 1
ATOM 647 C CA . LEU A 1 83 ? -6.023 0.683 11.042 1.00 82.56 83 LEU A CA 1
ATOM 648 C C . LEU A 1 83 ? -5.185 1.761 10.333 1.00 82.56 83 LEU A C 1
ATOM 650 O O . LEU A 1 83 ? -4.700 1.514 9.233 1.00 82.56 83 LEU A O 1
ATOM 654 N N . LEU A 1 84 ? -4.972 2.926 10.955 1.00 82.75 84 LEU A N 1
ATOM 655 C CA . LEU A 1 84 ? -4.097 3.970 10.401 1.00 82.75 84 LEU A CA 1
ATOM 656 C C . LEU A 1 84 ? -2.644 3.499 10.274 1.00 82.75 84 LEU A C 1
ATOM 658 O O . LEU A 1 84 ? -1.988 3.790 9.278 1.00 82.75 84 LEU A O 1
ATOM 662 N N . VAL A 1 85 ? -2.153 2.739 11.254 1.00 76.75 85 VAL A N 1
ATOM 663 C CA . VAL A 1 85 ? -0.824 2.116 11.189 1.00 76.75 85 VAL A CA 1
ATOM 664 C C . VAL A 1 85 ? -0.747 1.109 10.042 1.00 76.75 85 VAL A C 1
ATOM 666 O O . VAL A 1 85 ? 0.231 1.115 9.299 1.00 76.75 85 VAL A O 1
ATOM 669 N N . ALA A 1 86 ? -1.774 0.270 9.861 1.00 78.00 86 ALA A N 1
ATOM 670 C CA . ALA A 1 86 ? -1.833 -0.651 8.726 1.00 78.00 86 ALA A CA 1
ATOM 671 C C . ALA A 1 86 ? -1.803 0.096 7.381 1.00 78.00 86 ALA A C 1
ATOM 673 O O . ALA A 1 86 ? -1.098 -0.328 6.470 1.00 78.00 86 ALA A O 1
ATOM 674 N N . LEU A 1 87 ? -2.514 1.223 7.267 1.00 83.81 87 LEU A N 1
ATOM 675 C CA . LEU A 1 87 ? -2.506 2.059 6.064 1.00 83.81 87 LEU A CA 1
ATOM 676 C C . LEU A 1 87 ? -1.106 2.624 5.783 1.00 83.81 87 LEU A C 1
ATOM 678 O O . LEU A 1 87 ? -0.565 2.407 4.703 1.00 83.81 87 LEU A O 1
ATOM 682 N N . ALA A 1 88 ? -0.484 3.259 6.780 1.00 76.44 88 ALA A N 1
ATOM 683 C CA . ALA A 1 88 ? 0.860 3.828 6.652 1.00 76.44 88 ALA A CA 1
ATOM 684 C C . ALA A 1 88 ? 1.910 2.773 6.265 1.00 76.44 88 ALA A C 1
ATOM 686 O O . ALA A 1 88 ? 2.874 3.051 5.549 1.00 76.44 88 ALA A O 1
ATOM 687 N N . PHE A 1 89 ? 1.710 1.545 6.728 1.00 77.19 89 PHE A N 1
ATOM 688 C CA . PHE A 1 89 ? 2.535 0.406 6.383 1.00 77.19 89 PHE A CA 1
ATOM 689 C C . PHE A 1 89 ? 2.397 -0.008 4.906 1.00 77.19 89 PHE A C 1
ATOM 691 O O . PHE A 1 89 ? 3.415 -0.137 4.223 1.00 77.19 89 PHE A O 1
ATOM 698 N N . PHE A 1 90 ? 1.173 -0.168 4.388 1.00 80.88 90 PHE A N 1
ATOM 699 C CA . PHE A 1 90 ? 0.960 -0.505 2.973 1.00 80.88 90 PHE A CA 1
ATOM 700 C C . PHE A 1 90 ? 1.425 0.621 2.040 1.00 80.88 90 PHE A C 1
ATOM 702 O O . PHE A 1 90 ? 2.063 0.336 1.024 1.00 80.88 90 PHE A O 1
ATOM 709 N N . ASP A 1 91 ? 1.228 1.882 2.431 1.00 82.81 91 ASP A N 1
ATOM 710 C CA . ASP A 1 91 ? 1.749 3.043 1.699 1.00 82.81 91 ASP A CA 1
ATOM 711 C C . ASP A 1 91 ? 3.286 3.064 1.686 1.00 82.81 91 ASP A C 1
ATOM 713 O O . ASP A 1 91 ? 3.902 3.353 0.660 1.00 82.81 91 ASP A O 1
ATOM 717 N N . SER A 1 92 ? 3.931 2.680 2.793 1.00 73.88 92 SER A N 1
ATOM 718 C CA . SER A 1 92 ? 5.394 2.541 2.840 1.00 73.88 92 SER A CA 1
ATOM 719 C C . SER A 1 92 ? 5.883 1.435 1.906 1.00 73.88 92 SER A C 1
ATOM 721 O O . SER A 1 92 ? 6.853 1.637 1.178 1.00 73.88 92 SER A O 1
ATOM 723 N N . CYS A 1 93 ? 5.209 0.280 1.885 1.00 78.12 93 CYS A N 1
ATOM 724 C CA . CYS A 1 93 ? 5.524 -0.801 0.949 1.00 78.12 93 CYS A CA 1
ATOM 725 C C . CYS A 1 93 ? 5.375 -0.355 -0.513 1.00 78.12 93 CYS A C 1
ATOM 727 O O . CYS A 1 93 ? 6.236 -0.681 -1.332 1.00 78.12 93 CYS A O 1
ATOM 729 N N . TYR A 1 94 ? 4.332 0.420 -0.831 1.00 83.56 94 TYR A N 1
ATOM 730 C CA . TYR A 1 94 ? 4.128 0.989 -2.163 1.00 83.56 94 TYR A CA 1
ATOM 731 C C . TYR A 1 94 ? 5.265 1.944 -2.554 1.00 83.56 94 TYR A C 1
ATOM 733 O O . TYR A 1 94 ? 5.879 1.766 -3.605 1.00 83.56 94 TYR A O 1
ATOM 741 N N . ILE A 1 95 ? 5.606 2.903 -1.684 1.00 79.75 95 ILE A N 1
ATOM 742 C CA . ILE A 1 95 ? 6.691 3.868 -1.924 1.00 79.75 95 ILE A CA 1
ATOM 743 C C . ILE A 1 95 ? 8.035 3.154 -2.111 1.00 79.75 95 ILE A C 1
ATOM 745 O O . ILE A 1 95 ? 8.787 3.498 -3.021 1.00 79.75 95 ILE A O 1
ATOM 749 N N . ILE A 1 96 ? 8.338 2.143 -1.290 1.00 76.62 96 ILE A N 1
ATOM 750 C CA . ILE A 1 96 ? 9.570 1.348 -1.421 1.00 76.62 96 ILE A CA 1
ATOM 751 C C . ILE A 1 96 ? 9.604 0.627 -2.771 1.00 76.62 96 ILE A C 1
ATOM 753 O O . ILE A 1 96 ? 10.622 0.680 -3.460 1.00 76.62 96 ILE A O 1
ATOM 757 N N . GLY A 1 97 ? 8.500 -0.013 -3.168 1.00 77.56 97 GLY A N 1
ATOM 758 C CA . GLY A 1 97 ? 8.391 -0.657 -4.476 1.00 77.56 97 GLY A CA 1
ATOM 759 C C . GLY A 1 97 ? 8.630 0.332 -5.616 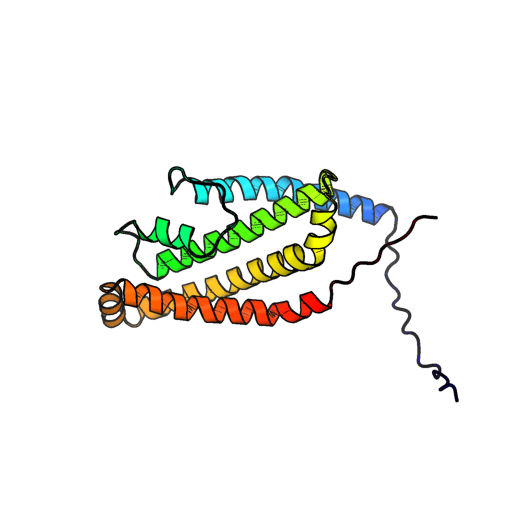1.00 77.56 97 GLY A C 1
ATOM 760 O O . GLY A 1 97 ? 9.417 0.050 -6.519 1.00 77.56 97 GLY A O 1
ATOM 761 N N . ALA A 1 98 ? 8.007 1.505 -5.541 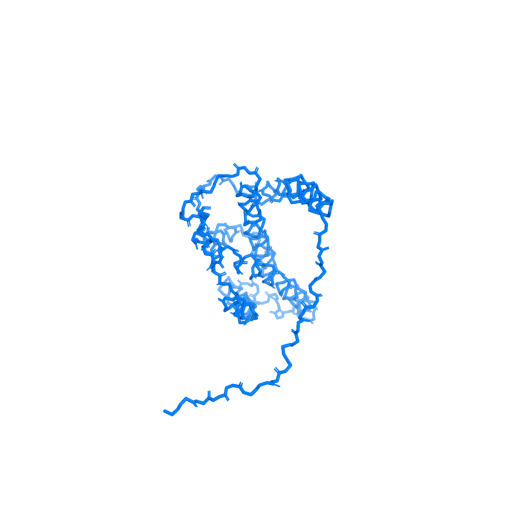1.00 78.38 98 ALA A N 1
ATOM 762 C CA . ALA A 1 98 ? 8.141 2.540 -6.554 1.00 78.38 98 ALA A CA 1
ATOM 763 C C . ALA A 1 98 ? 9.585 3.077 -6.636 1.00 78.38 98 ALA A C 1
ATOM 765 O O . ALA A 1 98 ? 10.107 3.270 -7.730 1.00 78.38 98 ALA A O 1
ATOM 766 N N . VAL A 1 99 ? 10.273 3.268 -5.502 1.00 76.12 99 VAL A N 1
ATOM 767 C CA . VAL A 1 99 ? 11.690 3.683 -5.484 1.00 76.12 99 VAL A CA 1
ATOM 768 C C . VAL A 1 99 ? 12.600 2.606 -6.081 1.00 76.12 99 VAL A C 1
ATOM 770 O O . VAL A 1 99 ? 13.504 2.939 -6.846 1.00 76.12 99 VAL A O 1
ATOM 773 N N . LEU A 1 100 ? 12.366 1.325 -5.775 1.00 76.50 100 LEU A N 1
ATOM 774 C CA . LEU A 1 100 ? 13.114 0.217 -6.384 1.00 76.50 100 LEU A CA 1
ATOM 775 C C . LEU A 1 100 ? 12.957 0.196 -7.909 1.00 76.50 100 LEU A C 1
ATOM 777 O O . LEU A 1 100 ? 13.919 -0.089 -8.623 1.00 76.50 100 LEU A O 1
ATOM 781 N N . GLU A 1 101 ? 11.773 0.544 -8.409 1.00 77.06 101 GLU A N 1
ATOM 782 C CA . GLU A 1 101 ? 11.523 0.630 -9.845 1.00 77.06 101 GLU A CA 1
ATOM 783 C C . GLU A 1 101 ? 12.255 1.806 -10.508 1.00 77.06 101 GLU A C 1
ATOM 785 O O . GLU A 1 101 ? 12.884 1.651 -11.561 1.00 77.06 101 GLU A O 1
ATOM 790 N N . THR A 1 102 ? 12.257 2.972 -9.859 1.00 73.69 102 THR A N 1
ATOM 791 C CA . THR A 1 102 ? 13.034 4.131 -10.312 1.00 73.69 102 THR A CA 1
ATOM 792 C C . THR A 1 102 ? 14.533 3.815 -10.341 1.00 73.69 102 THR A C 1
ATOM 794 O O . THR A 1 102 ? 15.218 4.185 -11.296 1.00 73.69 102 THR A O 1
ATOM 797 N N . LEU A 1 103 ? 15.047 3.099 -9.331 1.00 73.00 103 LEU A N 1
ATOM 798 C CA . LEU A 1 103 ? 16.448 2.666 -9.278 1.00 73.00 103 LEU A CA 1
ATOM 799 C C . LEU A 1 103 ? 16.809 1.739 -10.444 1.00 73.00 103 LEU A C 1
ATOM 801 O O . LEU A 1 103 ? 17.855 1.927 -11.065 1.00 73.00 103 LEU A O 1
ATOM 805 N N . ARG A 1 104 ? 15.929 0.789 -10.782 1.00 71.38 104 ARG A N 1
ATOM 806 C CA . ARG A 1 104 ? 16.107 -0.100 -11.939 1.00 71.38 104 ARG A CA 1
ATOM 807 C C . ARG A 1 104 ? 16.155 0.687 -13.248 1.00 71.38 104 ARG A C 1
ATOM 809 O O . ARG A 1 104 ? 17.089 0.520 -14.021 1.00 71.38 104 ARG A O 1
ATOM 816 N N . THR A 1 105 ? 15.159 1.537 -13.482 1.00 69.12 105 THR A N 1
ATOM 817 C CA . THR A 1 105 ? 14.967 2.205 -14.780 1.00 69.12 105 THR A CA 1
ATOM 818 C C . THR A 1 105 ? 15.951 3.354 -15.007 1.00 69.12 105 THR A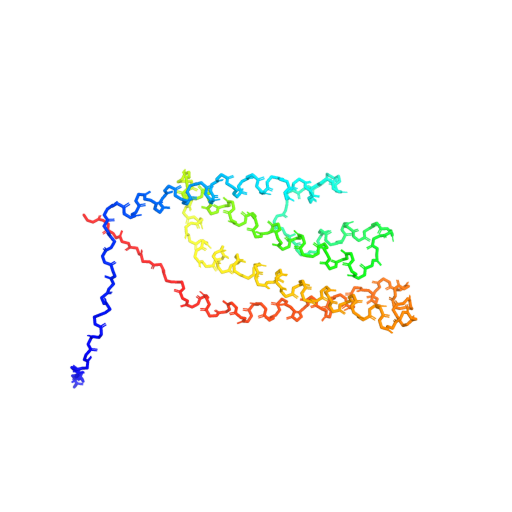 C 1
ATOM 820 O O . THR A 1 105 ? 16.351 3.603 -16.139 1.00 69.12 105 THR A O 1
ATOM 823 N N . SER A 1 106 ? 16.356 4.056 -13.943 1.00 67.19 106 SER A N 1
ATOM 824 C CA . SER A 1 106 ? 17.164 5.283 -14.055 1.00 67.19 106 SER A CA 1
ATOM 825 C C . SER A 1 106 ? 18.659 5.062 -13.825 1.00 67.19 106 SER A C 1
ATOM 827 O O . SER A 1 106 ? 19.464 5.805 -14.378 1.00 67.19 106 SER A O 1
ATOM 829 N N . PHE A 1 107 ? 19.044 4.078 -13.001 1.00 63.16 107 PHE A N 1
ATOM 830 C CA . PHE A 1 107 ? 20.453 3.815 -12.674 1.00 63.16 107 PHE A CA 1
ATOM 831 C C . PHE A 1 107 ? 21.008 2.539 -13.321 1.00 63.16 107 PHE A C 1
ATOM 833 O O . PHE A 1 107 ? 22.180 2.240 -13.117 1.00 63.16 107 PHE A O 1
ATOM 840 N N . ASP A 1 108 ? 20.191 1.795 -14.079 1.00 65.25 108 ASP A N 1
ATOM 841 C CA . ASP A 1 108 ? 20.560 0.543 -14.767 1.00 65.25 108 ASP A CA 1
ATOM 842 C C . ASP A 1 108 ? 21.209 -0.508 -13.835 1.00 65.25 108 ASP A C 1
ATOM 844 O O . ASP A 1 108 ? 21.948 -1.397 -14.251 1.00 65.25 108 ASP A O 1
ATOM 848 N N . LEU A 1 109 ? 20.917 -0.427 -12.528 1.00 62.53 109 LEU A N 1
ATOM 849 C CA . LEU A 1 109 ? 21.378 -1.362 -11.494 1.00 62.53 109 LEU A CA 1
ATOM 850 C C . LEU A 1 109 ? 20.523 -2.646 -11.499 1.00 62.53 109 LEU A C 1
ATOM 852 O O . LEU A 1 109 ? 20.010 -3.102 -10.473 1.00 62.53 109 LEU A O 1
ATOM 856 N N . ALA A 1 110 ? 20.322 -3.227 -12.679 1.00 60.00 110 ALA A N 1
ATOM 857 C CA . ALA A 1 110 ? 19.544 -4.442 -12.851 1.00 60.00 110 ALA A CA 1
ATOM 858 C C . ALA A 1 110 ? 20.404 -5.674 -12.524 1.00 60.00 110 ALA A C 1
ATOM 860 O O . ALA A 1 110 ? 21.244 -6.100 -13.308 1.00 60.00 110 ALA A O 1
ATOM 861 N N . SER A 1 111 ? 20.188 -6.273 -11.350 1.00 66.81 111 SER A N 1
ATOM 862 C CA . SER A 1 111 ? 20.654 -7.640 -11.084 1.00 66.81 111 SER A CA 1
ATOM 863 C C . SER A 1 111 ? 19.750 -8.644 -11.815 1.00 66.81 111 SER A C 1
ATOM 865 O O . SER A 1 111 ? 18.534 -8.446 -11.852 1.00 66.81 111 SER A O 1
ATOM 867 N N . ASP A 1 112 ? 20.303 -9.746 -12.332 1.00 64.94 112 ASP A N 1
ATOM 868 C CA . ASP A 1 112 ? 19.551 -10.802 -13.041 1.00 64.94 112 ASP A CA 1
ATOM 869 C C . ASP A 1 112 ? 18.352 -11.334 -12.231 1.00 64.94 112 ASP A C 1
ATOM 871 O O . ASP A 1 112 ? 17.277 -11.610 -12.768 1.00 64.94 112 ASP A O 1
ATOM 875 N N . ILE A 1 113 ? 18.502 -11.401 -10.904 1.00 65.38 113 ILE A N 1
ATOM 876 C CA . ILE A 1 113 ? 17.444 -11.817 -9.971 1.00 65.38 113 ILE A CA 1
ATOM 877 C C . ILE A 1 113 ? 16.314 -10.779 -9.929 1.00 65.38 113 ILE A C 1
ATOM 879 O O . ILE A 1 113 ? 15.139 -11.133 -9.839 1.00 65.38 113 ILE A O 1
ATOM 883 N N . HIS A 1 114 ? 16.653 -9.492 -10.021 1.00 66.12 114 HIS A N 1
ATOM 884 C CA . HIS A 1 114 ? 15.684 -8.401 -10.023 1.00 66.12 114 HIS A CA 1
ATOM 885 C C . HIS A 1 114 ? 14.880 -8.389 -11.328 1.00 66.12 114 HIS A C 1
ATOM 887 O O . HIS A 1 114 ? 13.674 -8.186 -11.286 1.00 66.12 114 HIS A O 1
ATOM 893 N N . LEU A 1 115 ? 15.507 -8.691 -12.471 1.00 66.44 115 LEU A N 1
ATOM 894 C CA . LEU A 1 115 ? 14.822 -8.793 -13.766 1.00 66.44 115 LEU A CA 1
ATOM 895 C C . LEU A 1 115 ? 13.786 -9.924 -13.803 1.00 66.44 115 LEU A C 1
ATOM 897 O O . LEU A 1 115 ? 12.703 -9.729 -14.352 1.00 66.44 115 LEU A O 1
ATOM 901 N N . MET A 1 116 ? 14.074 -11.073 -13.179 1.00 66.31 116 MET A N 1
ATOM 902 C CA . MET A 1 116 ? 13.096 -12.163 -13.051 1.00 66.31 116 MET A CA 1
ATOM 903 C C . MET A 1 116 ? 12.008 -11.870 -12.014 1.00 66.31 116 MET A C 1
ATOM 905 O O . MET A 1 116 ? 10.844 -12.181 -12.251 1.00 66.31 116 MET A O 1
ATOM 909 N N . LEU A 1 117 ? 12.352 -11.283 -10.866 1.00 68.62 117 LEU A N 1
ATOM 910 C CA . LEU A 1 117 ? 11.388 -11.041 -9.786 1.00 68.62 117 LEU A CA 1
ATOM 911 C C . LEU A 1 117 ? 10.445 -9.863 -10.085 1.00 68.62 117 LEU A C 1
ATOM 913 O O . LEU A 1 117 ? 9.326 -9.808 -9.570 1.00 68.62 117 LEU A O 1
ATOM 917 N N . PHE A 1 118 ? 10.881 -8.930 -10.931 1.00 68.50 118 PHE A N 1
ATOM 918 C CA . PHE A 1 118 ? 10.157 -7.703 -11.232 1.00 68.50 118 PHE A CA 1
ATOM 919 C C . PHE A 1 118 ? 8.750 -7.912 -11.834 1.00 68.50 118 PHE A C 1
ATOM 921 O O . PHE A 1 118 ? 7.781 -7.453 -11.219 1.00 68.50 118 PHE A O 1
ATOM 928 N N . PRO A 1 119 ? 8.582 -8.627 -12.966 1.00 67.31 119 PRO A N 1
ATOM 929 C CA . PRO A 1 119 ? 7.274 -8.784 -13.612 1.00 67.31 119 PRO A CA 1
ATOM 930 C C . PRO A 1 119 ? 6.293 -9.659 -12.817 1.00 67.31 119 PRO A C 1
ATOM 932 O O . PRO A 1 119 ? 5.082 -9.510 -12.967 1.00 67.31 119 PRO A O 1
ATOM 935 N N . TYR A 1 120 ? 6.799 -10.557 -11.966 1.00 67.75 120 TYR A N 1
ATOM 936 C CA . TYR A 1 120 ? 5.968 -11.514 -11.230 1.00 67.75 120 TYR A CA 1
ATOM 937 C C . TYR A 1 120 ? 5.627 -11.081 -9.806 1.00 67.75 120 TYR A C 1
ATOM 939 O O . TYR A 1 120 ? 4.589 -11.488 -9.294 1.00 67.75 120 TYR A O 1
ATOM 947 N N . LEU A 1 121 ? 6.479 -10.291 -9.144 1.00 70.44 121 LEU A N 1
ATOM 948 C CA . LEU A 1 121 ? 6.288 -9.938 -7.735 1.00 70.44 121 LEU A CA 1
ATOM 949 C C . LEU A 1 121 ? 6.182 -8.429 -7.515 1.00 70.44 121 LEU A C 1
ATOM 951 O O . LEU A 1 121 ? 5.244 -7.989 -6.854 1.00 70.44 121 LEU A O 1
ATOM 955 N N . LEU A 1 122 ? 7.113 -7.629 -8.052 1.00 74.88 122 LEU A N 1
ATOM 956 C CA . LEU A 1 122 ? 7.107 -6.180 -7.801 1.00 74.88 122 LEU A CA 1
ATOM 957 C C . LEU A 1 122 ? 5.934 -5.495 -8.497 1.00 74.88 122 LEU A C 1
ATOM 959 O O . LEU A 1 122 ? 5.215 -4.736 -7.851 1.00 74.88 122 LEU A O 1
ATOM 963 N N . TYR A 1 123 ? 5.723 -5.779 -9.783 1.00 77.44 123 TYR A N 1
ATOM 964 C CA . TYR A 1 123 ? 4.662 -5.146 -10.563 1.00 77.44 123 TYR A CA 1
ATOM 965 C C . TYR A 1 123 ? 3.253 -5.438 -10.011 1.00 77.44 123 TYR A C 1
ATOM 967 O O . TYR A 1 123 ? 2.549 -4.497 -9.634 1.00 77.44 123 TYR A O 1
ATOM 975 N N . PRO A 1 124 ? 2.824 -6.706 -9.856 1.00 80.06 124 PRO A N 1
ATOM 976 C CA . PRO A 1 124 ? 1.522 -6.985 -9.256 1.00 80.06 124 PRO A CA 1
ATOM 977 C C . PRO A 1 124 ? 1.479 -6.605 -7.767 1.00 80.06 124 PRO A C 1
ATOM 979 O O . PRO A 1 124 ? 0.439 -6.172 -7.276 1.00 80.06 124 PRO A O 1
ATOM 982 N N . GLY A 1 125 ? 2.603 -6.692 -7.045 1.00 81.00 125 GLY A N 1
ATOM 983 C CA . GLY A 1 125 ? 2.691 -6.309 -5.635 1.00 81.00 125 GLY A CA 1
ATOM 984 C C . GLY A 1 125 ? 2.411 -4.825 -5.383 1.00 81.00 125 GLY A C 1
ATOM 985 O O . GLY A 1 125 ? 1.705 -4.498 -4.430 1.00 81.00 125 GLY A O 1
ATOM 986 N N . GLN A 1 126 ? 2.899 -3.927 -6.245 1.00 83.06 126 GLN A N 1
ATOM 987 C CA . GLN A 1 126 ? 2.610 -2.490 -6.147 1.00 83.06 126 GLN A CA 1
ATOM 988 C C . GLN A 1 126 ? 1.126 -2.185 -6.386 1.00 83.06 126 GLN A C 1
ATOM 990 O O . GLN A 1 126 ? 0.527 -1.417 -5.633 1.00 83.06 126 GLN A O 1
ATOM 995 N N . ASN A 1 127 ? 0.510 -2.833 -7.377 1.00 85.88 127 ASN A N 1
ATOM 996 C CA . ASN A 1 127 ? -0.917 -2.666 -7.664 1.00 85.88 127 ASN A CA 1
ATOM 997 C C . ASN A 1 127 ? -1.796 -3.219 -6.529 1.00 85.88 127 ASN A C 1
ATOM 999 O O . ASN A 1 127 ? -2.765 -2.580 -6.102 1.00 85.88 127 ASN A O 1
ATOM 1003 N N . ILE A 1 128 ? -1.402 -4.350 -5.934 1.00 86.19 128 ILE A N 1
ATOM 1004 C CA . ILE A 1 128 ? -2.038 -4.863 -4.715 1.00 86.19 128 ILE A CA 1
ATOM 1005 C C . ILE A 1 128 ? -1.887 -3.859 -3.569 1.00 86.19 128 ILE A C 1
ATOM 1007 O O . ILE A 1 128 ? -2.882 -3.543 -2.924 1.00 86.19 128 ILE A O 1
ATOM 1011 N N . ALA A 1 129 ? -0.693 -3.312 -3.324 1.00 85.81 129 ALA A N 1
ATOM 1012 C CA . ALA A 1 129 ? -0.486 -2.334 -2.254 1.00 85.81 129 ALA A CA 1
ATOM 1013 C C . ALA A 1 129 ? -1.381 -1.093 -2.428 1.00 85.81 129 ALA A C 1
ATOM 1015 O O . ALA A 1 129 ? -2.061 -0.697 -1.483 1.00 85.81 129 ALA A O 1
ATOM 1016 N N . MET A 1 130 ? -1.473 -0.553 -3.649 1.00 87.81 130 MET A N 1
ATOM 1017 C CA . MET A 1 130 ? -2.346 0.584 -3.962 1.00 87.81 130 MET A CA 1
ATOM 1018 C C . MET A 1 130 ? -3.825 0.263 -3.698 1.00 87.81 130 MET A C 1
ATOM 1020 O O . MET A 1 130 ? -4.523 1.016 -3.016 1.00 87.81 130 MET A O 1
ATOM 1024 N N . THR A 1 131 ? -4.316 -0.871 -4.203 1.00 90.44 131 THR A N 1
ATOM 1025 C CA . THR A 1 131 ? -5.720 -1.275 -4.004 1.00 90.44 131 THR A CA 1
ATOM 1026 C C . THR A 1 131 ? -6.042 -1.568 -2.537 1.00 90.44 131 THR A C 1
ATOM 1028 O O . THR A 1 131 ? -7.112 -1.191 -2.060 1.00 90.44 131 THR A O 1
ATOM 1031 N N . VAL A 1 132 ? -5.117 -2.187 -1.790 1.00 88.94 132 VAL A N 1
ATOM 1032 C CA . VAL A 1 132 ? -5.239 -2.388 -0.337 1.00 88.94 132 VAL A CA 1
ATOM 1033 C C . VAL A 1 132 ? -5.378 -1.049 0.386 1.00 88.94 132 VAL A C 1
ATOM 1035 O O . VAL A 1 132 ? -6.301 -0.920 1.190 1.00 88.94 132 VAL A O 1
ATOM 1038 N N . SER A 1 133 ? -4.548 -0.046 0.081 1.00 90.19 133 SER A N 1
ATOM 1039 C CA . SER A 1 133 ? -4.646 1.283 0.703 1.00 90.19 133 SER A CA 1
ATOM 1040 C C . SER A 1 133 ? -6.009 1.941 0.460 1.00 90.19 133 SER A C 1
ATOM 1042 O O . SER A 1 133 ? -6.625 2.448 1.400 1.00 90.19 133 SER A O 1
ATOM 1044 N N . ILE A 1 134 ? -6.544 1.856 -0.764 1.00 92.25 134 ILE A N 1
ATOM 1045 C CA . ILE A 1 134 ? -7.870 2.402 -1.104 1.00 92.25 134 ILE A CA 1
ATOM 1046 C C . ILE A 1 134 ? -8.969 1.746 -0.256 1.00 92.25 134 ILE A C 1
ATOM 1048 O O . ILE A 1 134 ? -9.773 2.437 0.378 1.00 92.25 134 ILE A O 1
ATOM 1052 N N . PHE A 1 135 ? -9.002 0.414 -0.196 1.00 92.06 135 PHE A N 1
ATOM 1053 C CA . PHE A 1 135 ? -10.011 -0.296 0.590 1.00 92.06 135 PHE A CA 1
ATOM 1054 C C . PHE A 1 135 ? -9.822 -0.119 2.103 1.00 92.06 135 PHE A C 1
ATOM 1056 O O . PHE A 1 135 ? -10.811 -0.098 2.842 1.00 92.06 135 PHE A O 1
ATOM 1063 N N . LEU A 1 136 ? -8.590 0.078 2.580 1.00 90.06 136 LEU A N 1
ATOM 1064 C CA . LEU A 1 136 ? -8.326 0.408 3.980 1.00 90.06 136 LEU A CA 1
ATOM 1065 C C . LEU A 1 136 ? -8.913 1.763 4.373 1.00 90.06 136 LEU A C 1
ATOM 1067 O O . LEU A 1 136 ? -9.495 1.867 5.451 1.00 90.06 136 LEU A O 1
ATOM 1071 N N . ILE A 1 137 ? -8.830 2.779 3.510 1.00 92.50 137 ILE A N 1
ATOM 1072 C CA . ILE A 1 137 ? -9.451 4.091 3.762 1.00 92.50 137 ILE A CA 1
ATOM 1073 C C . ILE A 1 137 ? -10.969 3.940 3.931 1.00 92.50 137 ILE A C 1
ATOM 1075 O O . ILE A 1 137 ? -11.552 4.502 4.863 1.00 92.50 137 ILE A O 1
ATOM 1079 N N . VAL A 1 138 ? -11.609 3.124 3.087 1.00 92.94 138 VAL A N 1
ATOM 1080 C CA . VAL A 1 138 ? -13.045 2.814 3.207 1.00 92.94 138 VAL A CA 1
ATOM 1081 C C . VAL A 1 138 ? -13.346 2.104 4.532 1.00 92.94 138 VAL A C 1
ATOM 1083 O O . VAL A 1 138 ? -14.291 2.473 5.233 1.00 92.94 138 VAL A O 1
ATOM 1086 N N . ALA A 1 139 ? -12.525 1.124 4.920 1.00 90.38 139 ALA A N 1
ATOM 1087 C CA . ALA A 1 139 ? -12.675 0.418 6.192 1.00 90.38 139 ALA A CA 1
ATOM 1088 C C . ALA A 1 139 ? -12.503 1.351 7.407 1.00 90.38 139 ALA A C 1
ATOM 1090 O O . ALA A 1 139 ? -13.263 1.246 8.372 1.00 90.38 139 ALA A O 1
ATOM 1091 N N . ILE A 1 140 ? -11.561 2.297 7.348 1.00 90.88 140 ILE A N 1
ATOM 1092 C CA . ILE A 1 140 ? -11.345 3.323 8.378 1.00 90.88 140 ILE A CA 1
ATOM 1093 C C . ILE A 1 140 ? -12.572 4.234 8.504 1.00 90.88 140 ILE A C 1
ATOM 1095 O O . ILE A 1 140 ? -13.048 4.477 9.616 1.00 90.88 140 ILE A O 1
ATOM 1099 N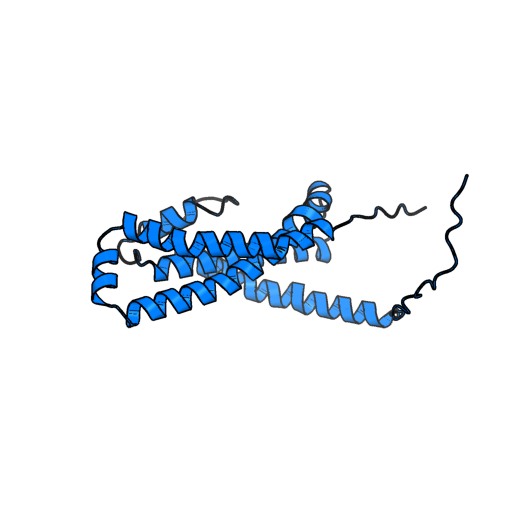 N . ALA A 1 141 ? -13.118 4.709 7.382 1.00 91.94 141 ALA A N 1
ATOM 1100 C CA . ALA A 1 141 ? -14.325 5.534 7.384 1.00 91.94 141 ALA A CA 1
ATOM 1101 C C . ALA A 1 141 ? -15.514 4.788 8.016 1.00 91.94 141 ALA A C 1
ATOM 1103 O O . ALA A 1 141 ? -16.262 5.356 8.817 1.00 91.94 141 ALA A O 1
ATOM 1104 N N . PHE A 1 142 ? -15.649 3.495 7.718 1.00 90.19 142 PHE A N 1
ATOM 1105 C CA . PHE A 1 142 ? -16.695 2.656 8.292 1.00 90.19 142 PHE A CA 1
ATOM 1106 C C . PHE A 1 142 ? -16.501 2.394 9.796 1.00 90.19 142 PHE A C 1
ATOM 1108 O O . PHE A 1 142 ? -17.468 2.448 10.559 1.00 90.19 142 PHE A O 1
ATOM 1115 N N . GLU A 1 143 ? -15.266 2.168 10.255 1.00 88.50 143 GLU A N 1
ATOM 1116 C CA . GLU A 1 143 ? -14.945 2.029 11.685 1.00 88.50 143 GLU A CA 1
ATOM 1117 C C . GLU A 1 143 ? -15.317 3.297 12.463 1.00 88.50 143 GLU A C 1
ATOM 1119 O O . GLU A 1 143 ? -15.951 3.209 13.521 1.00 88.50 143 GLU A O 1
ATOM 1124 N N . ARG A 1 144 ? -15.041 4.475 11.889 1.00 88.88 144 ARG A N 1
ATOM 1125 C CA . ARG A 1 144 ? -15.440 5.762 12.470 1.00 88.88 144 ARG A CA 1
ATOM 1126 C C . ARG A 1 144 ? -16.939 5.986 12.482 1.00 88.88 144 ARG A C 1
ATOM 1128 O O . ARG A 1 144 ? -17.464 6.453 13.492 1.00 88.88 144 ARG A O 1
ATOM 1135 N N . PHE A 1 145 ? -17.640 5.594 11.426 1.00 90.06 145 PHE A N 1
ATOM 1136 C CA . PHE A 1 145 ? -19.098 5.644 11.406 1.00 90.06 145 PHE A CA 1
ATOM 1137 C C . PHE A 1 145 ? -19.721 4.778 12.517 1.00 90.06 145 PHE A C 1
ATOM 1139 O O . PHE A 1 145 ? -20.617 5.233 13.232 1.00 90.06 145 PHE A O 1
ATOM 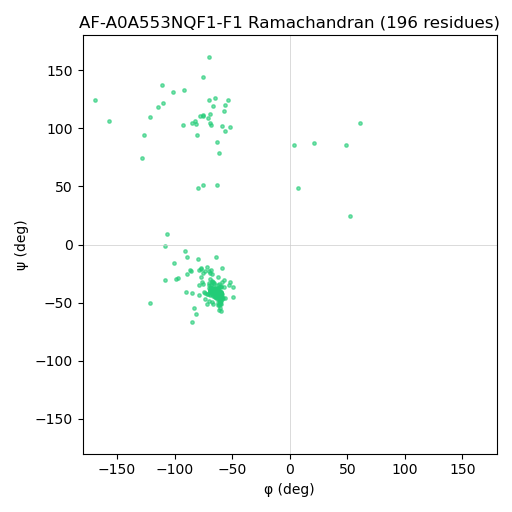1146 N N . LEU A 1 146 ? -19.217 3.555 12.720 1.00 86.88 146 LEU A N 1
ATOM 1147 C CA . LEU A 1 146 ? -19.688 2.663 13.787 1.00 86.88 146 LEU A CA 1
ATOM 1148 C C . LEU A 1 146 ? -19.394 3.210 15.189 1.00 86.88 146 LEU A C 1
ATOM 1150 O O . LEU A 1 146 ? -20.252 3.108 16.068 1.00 86.88 146 LEU A O 1
ATOM 1154 N N . ALA A 1 147 ? -18.209 3.793 15.390 1.00 85.31 147 ALA A N 1
ATOM 1155 C CA . ALA A 1 147 ? -17.814 4.379 16.670 1.00 85.31 147 ALA A CA 1
ATOM 1156 C C . ALA A 1 147 ? -18.730 5.543 17.084 1.00 85.31 147 ALA A C 1
ATOM 1158 O O . ALA A 1 147 ? -19.064 5.671 18.261 1.00 85.31 147 ALA A O 1
ATOM 1159 N N . VAL A 1 148 ? -19.171 6.361 16.120 1.00 88.81 148 VAL A N 1
ATOM 1160 C CA . VAL A 1 148 ? -20.100 7.477 16.369 1.00 88.81 148 VAL A CA 1
ATOM 1161 C C . VAL A 1 148 ? -21.522 6.979 16.631 1.00 88.81 148 VAL A C 1
ATOM 1163 O O . VAL A 1 148 ? -22.194 7.492 17.524 1.00 88.81 148 VAL A O 1
ATOM 1166 N N . ARG A 1 149 ? -21.994 5.978 15.877 1.00 88.50 149 ARG A N 1
ATOM 1167 C CA . ARG A 1 149 ? -23.376 5.490 15.991 1.00 88.50 149 ARG A CA 1
ATOM 1168 C C . ARG A 1 149 ? -23.645 4.753 17.309 1.00 88.50 149 ARG A C 1
ATOM 1170 O O . ARG A 1 149 ? -24.708 4.955 17.886 1.00 88.50 149 ARG A O 1
ATOM 1177 N N . ASN A 1 150 ? -22.704 3.927 17.779 1.00 84.06 150 ASN A N 1
ATOM 1178 C CA . ASN A 1 150 ? -22.885 3.065 18.958 1.00 84.06 150 ASN A CA 1
ATOM 1179 C C . ASN A 1 150 ? -21.740 3.242 19.982 1.00 84.06 150 ASN A C 1
ATOM 1181 O O . ASN A 1 150 ? -20.887 2.359 20.117 1.00 84.06 150 ASN A O 1
ATOM 1185 N N . PRO A 1 151 ? -21.709 4.356 20.738 1.00 83.62 151 PRO A N 1
ATOM 1186 C CA . PRO A 1 151 ? -20.585 4.684 21.619 1.00 83.62 151 PRO A CA 1
ATOM 1187 C C . PRO A 1 151 ? -20.434 3.734 22.821 1.00 83.62 151 PRO A C 1
ATOM 1189 O O . PRO A 1 151 ? -19.314 3.468 23.253 1.00 83.62 151 PRO A O 1
ATOM 1192 N N . ILE A 1 152 ? -21.538 3.196 23.358 1.00 80.25 152 ILE A N 1
ATOM 1193 C CA . ILE A 1 152 ? -21.528 2.332 24.557 1.00 80.25 152 ILE A CA 1
ATOM 1194 C C . ILE A 1 152 ? -20.924 0.959 24.231 1.00 80.25 152 ILE A C 1
ATOM 1196 O O . ILE A 1 152 ? -19.964 0.538 24.879 1.00 80.25 152 ILE A O 1
ATOM 1200 N N . ASP A 1 153 ? -21.421 0.307 23.177 1.00 78.44 153 ASP A N 1
ATOM 1201 C CA . ASP A 1 153 ? -20.895 -0.980 22.699 1.00 78.44 153 ASP A CA 1
ATOM 1202 C C . ASP A 1 153 ? -19.437 -0.854 22.233 1.00 78.44 153 ASP A C 1
ATOM 1204 O O . ASP A 1 153 ? -18.624 -1.767 22.404 1.00 78.44 153 ASP A O 1
ATOM 1208 N N . TYR A 1 154 ? -19.080 0.294 21.643 1.00 76.44 154 TYR A N 1
ATOM 1209 C CA . TYR A 1 154 ? -17.712 0.582 21.220 1.00 76.44 154 TYR A CA 1
ATOM 1210 C C . TYR A 1 154 ? -16.758 0.671 22.415 1.00 76.44 154 TYR A C 1
ATOM 1212 O O . TYR A 1 154 ? -15.692 0.056 22.385 1.00 76.44 154 TYR A O 1
ATOM 1220 N N . ASN A 1 155 ? -17.154 1.373 23.480 1.00 76.19 155 ASN A N 1
ATOM 1221 C CA . ASN A 1 155 ? -16.325 1.532 24.672 1.00 76.19 155 ASN A CA 1
ATOM 1222 C C . ASN A 1 155 ? -16.141 0.201 25.426 1.00 76.19 155 ASN A C 1
ATOM 1224 O O . ASN A 1 155 ? -15.045 -0.104 25.891 1.00 76.19 155 ASN A O 1
ATOM 1228 N N . GLN A 1 156 ? -17.179 -0.642 25.482 1.00 76.62 156 GLN A N 1
ATOM 1229 C CA . GLN A 1 156 ? -17.073 -1.985 26.068 1.00 76.62 156 GLN A CA 1
ATOM 1230 C C . GLN A 1 156 ? -16.097 -2.883 25.298 1.00 76.62 156 GLN A C 1
ATOM 1232 O O . GLN A 1 156 ? -15.262 -3.545 25.912 1.00 76.62 156 GLN A O 1
ATOM 1237 N N . ALA A 1 157 ? -16.149 -2.863 23.963 1.00 72.31 157 ALA A N 1
ATOM 1238 C CA . ALA A 1 157 ? -15.237 -3.632 23.117 1.00 72.31 157 ALA A CA 1
ATOM 1239 C C . ALA A 1 157 ? -13.777 -3.137 23.174 1.00 72.31 157 ALA A C 1
ATOM 1241 O O . ALA A 1 157 ? -12.867 -3.902 22.865 1.00 72.31 157 ALA A O 1
ATOM 1242 N N . MET A 1 158 ? -13.545 -1.878 23.566 1.00 71.94 158 MET A N 1
ATOM 1243 C CA . MET A 1 158 ? -12.208 -1.282 23.689 1.00 71.94 158 MET A CA 1
ATOM 1244 C C . MET A 1 158 ? -11.465 -1.724 24.961 1.00 71.94 158 MET A C 1
ATOM 1246 O O . MET A 1 158 ? -10.239 -1.655 25.027 1.00 71.94 158 MET A O 1
ATOM 1250 N N . ASN A 1 159 ? -12.184 -2.204 25.978 1.00 75.19 159 ASN A N 1
ATOM 1251 C CA . ASN A 1 159 ? -11.569 -2.623 27.240 1.00 75.19 159 ASN A CA 1
ATOM 1252 C C . ASN A 1 159 ? -10.770 -3.930 27.123 1.00 75.19 159 ASN A C 1
ATOM 1254 O O . ASN A 1 159 ? -9.897 -4.185 27.953 1.00 75.19 159 ASN A O 1
ATOM 1258 N N . ASP A 1 160 ? -11.025 -4.738 26.089 1.00 79.06 160 ASP A N 1
ATOM 1259 C CA . ASP A 1 160 ? -10.303 -5.982 25.842 1.00 79.06 160 ASP A CA 1
ATOM 1260 C C . ASP A 1 160 ? -9.402 -5.887 24.601 1.00 79.06 160 ASP A C 1
ATOM 1262 O O . ASP A 1 160 ? -9.827 -5.667 23.467 1.00 79.06 160 ASP A O 1
ATOM 1266 N N . ALA A 1 161 ? -8.112 -6.120 24.821 1.00 71.06 161 ALA A N 1
ATOM 1267 C CA . ALA A 1 161 ? -7.098 -6.104 23.781 1.00 71.06 161 ALA A CA 1
ATOM 1268 C C . ALA A 1 161 ? -7.244 -7.238 22.763 1.00 71.06 161 ALA A C 1
ATOM 1270 O O . ALA A 1 161 ? -6.884 -7.060 21.595 1.00 71.06 161 ALA A O 1
ATOM 1271 N N . ALA A 1 162 ? -7.738 -8.401 23.197 1.00 73.06 162 ALA A N 1
ATOM 1272 C CA . ALA A 1 162 ? -7.993 -9.519 22.297 1.00 73.06 162 ALA A CA 1
ATOM 1273 C C . ALA A 1 162 ? -9.175 -9.193 21.371 1.00 73.06 162 ALA A C 1
ATOM 1275 O O . ALA A 1 162 ? -9.072 -9.374 20.154 1.00 73.06 162 ALA A O 1
ATOM 1276 N N . ALA A 1 163 ? -10.245 -8.613 21.925 1.00 76.38 163 ALA A N 1
ATOM 1277 C CA . ALA A 1 163 ? -11.405 -8.151 21.167 1.00 76.38 163 ALA A CA 1
ATOM 1278 C C . ALA A 1 163 ? -11.050 -7.069 20.129 1.00 76.38 163 ALA A C 1
ATOM 1280 O O . ALA A 1 163 ? -11.519 -7.143 18.989 1.00 76.38 163 ALA A O 1
ATOM 1281 N N . ILE A 1 164 ? -10.171 -6.115 20.469 1.00 76.12 164 ILE A N 1
ATOM 1282 C CA . ILE A 1 164 ? -9.680 -5.092 19.525 1.00 76.12 164 ILE A CA 1
ATOM 1283 C C . ILE A 1 164 ? -8.960 -5.735 18.335 1.00 76.12 164 ILE A C 1
ATOM 1285 O O . ILE A 1 164 ? -9.248 -5.401 17.183 1.00 76.12 164 ILE A O 1
ATOM 1289 N N . ARG A 1 165 ? -8.042 -6.677 18.594 1.00 72.31 165 ARG A N 1
ATOM 1290 C CA . ARG A 1 165 ? -7.286 -7.366 17.533 1.00 72.31 165 ARG A CA 1
ATOM 1291 C C . ARG A 1 165 ? -8.202 -8.187 16.632 1.00 72.31 165 ARG A C 1
ATOM 1293 O O . ARG A 1 165 ? -8.067 -8.119 15.414 1.00 72.31 165 ARG A O 1
ATOM 1300 N N . LEU A 1 166 ? -9.153 -8.917 17.213 1.00 78.25 166 LEU A N 1
ATOM 1301 C CA . LEU A 1 166 ? -10.110 -9.717 16.450 1.00 78.25 166 LEU A CA 1
ATOM 1302 C C . LEU A 1 166 ? -11.012 -8.836 15.574 1.00 78.25 166 LEU A C 1
ATOM 1304 O O . LEU A 1 166 ? -11.228 -9.145 14.401 1.00 78.25 166 LEU A O 1
ATOM 1308 N N . ARG A 1 167 ? -11.502 -7.710 16.113 1.00 80.56 167 ARG A N 1
ATOM 1309 C CA . ARG A 1 167 ? -12.286 -6.731 15.347 1.00 80.56 167 ARG A CA 1
ATOM 1310 C C . ARG A 1 167 ? -11.471 -6.154 14.196 1.00 80.56 167 ARG A C 1
ATOM 1312 O O . ARG A 1 167 ? -11.999 -6.029 13.097 1.00 80.56 167 ARG A O 1
ATOM 1319 N N . LEU A 1 168 ? -10.203 -5.830 14.424 1.00 79.62 168 LEU A N 1
ATOM 1320 C CA . LEU A 1 168 ? -9.356 -5.300 13.367 1.00 79.62 168 LEU A CA 1
ATOM 1321 C C . LEU A 1 168 ? -9.075 -6.329 12.276 1.00 79.62 168 LEU A C 1
ATOM 1323 O O . LEU A 1 168 ? -9.216 -6.007 11.101 1.00 79.62 168 LEU A O 1
ATOM 1327 N N . LEU A 1 169 ? -8.754 -7.570 12.646 1.00 78.56 169 LEU A N 1
ATOM 1328 C CA . LEU A 1 169 ? -8.595 -8.659 11.682 1.00 78.56 169 LEU A CA 1
ATOM 1329 C C . LEU A 1 169 ? -9.865 -8.856 10.850 1.00 78.56 169 LEU A C 1
ATOM 1331 O O . LEU A 1 169 ? -9.770 -9.081 9.649 1.00 78.56 169 LEU A O 1
ATOM 1335 N N . LYS A 1 170 ? -11.050 -8.686 11.447 1.00 84.62 170 LYS A N 1
ATOM 1336 C CA . LYS A 1 170 ? -12.328 -8.757 10.728 1.00 84.62 170 LYS A CA 1
ATOM 1337 C C . LYS A 1 170 ? -12.486 -7.677 9.647 1.00 84.62 170 LYS A C 1
ATOM 1339 O O . LYS A 1 170 ? -13.196 -7.930 8.682 1.00 84.62 170 LYS A O 1
ATOM 1344 N N . PHE A 1 171 ? -11.843 -6.514 9.779 1.00 84.56 171 PHE A N 1
ATOM 1345 C CA . PHE A 1 171 ? -11.817 -5.477 8.737 1.00 84.56 171 PHE A CA 1
ATOM 1346 C C . PHE A 1 171 ? -10.645 -5.646 7.765 1.00 84.56 171 PHE A C 1
ATOM 1348 O O . PHE A 1 171 ? -10.822 -5.495 6.562 1.00 84.56 171 PHE A O 1
ATOM 1355 N N . LEU A 1 172 ? -9.461 -5.997 8.267 1.00 83.06 172 LEU A N 1
ATOM 1356 C CA . LEU A 1 172 ? -8.239 -6.095 7.470 1.00 83.06 172 LEU A CA 1
ATOM 1357 C C . LEU A 1 172 ? -8.240 -7.315 6.535 1.00 83.06 172 LEU A C 1
ATOM 1359 O O . LEU A 1 172 ? -7.853 -7.216 5.375 1.00 83.06 172 LEU A O 1
ATOM 1363 N N . LEU A 1 173 ? -8.695 -8.468 7.028 1.00 85.44 173 LEU A N 1
ATOM 1364 C CA . LEU A 1 173 ? -8.719 -9.725 6.283 1.00 85.44 173 LEU A CA 1
ATOM 1365 C C . LEU A 1 173 ? -9.570 -9.643 5.001 1.00 85.44 173 LEU A C 1
ATOM 1367 O O . LEU A 1 173 ? -9.041 -9.990 3.946 1.00 85.44 173 LEU A O 1
ATOM 1371 N N . PRO A 1 174 ? -10.837 -9.173 5.019 1.00 87.75 174 PRO A N 1
ATOM 1372 C CA . PRO A 1 174 ? -11.618 -9.064 3.789 1.00 87.75 174 PRO A CA 1
ATOM 1373 C C . PRO A 1 174 ? -11.032 -8.038 2.818 1.00 87.75 174 PRO A C 1
ATOM 1375 O O . PRO A 1 174 ? -11.089 -8.275 1.618 1.00 87.75 174 PRO A O 1
ATOM 1378 N N . VAL A 1 175 ? -10.428 -6.951 3.313 1.00 88.50 175 VAL A N 1
ATOM 1379 C CA . VAL A 1 175 ? -9.738 -5.965 2.467 1.00 88.50 175 VAL A CA 1
ATOM 1380 C C . VAL A 1 175 ? -8.589 -6.623 1.703 1.00 88.50 175 VAL A C 1
ATOM 1382 O O . VAL A 1 175 ? -8.543 -6.530 0.482 1.00 88.50 175 VAL A O 1
ATOM 1385 N N . ILE A 1 176 ? -7.711 -7.355 2.395 1.00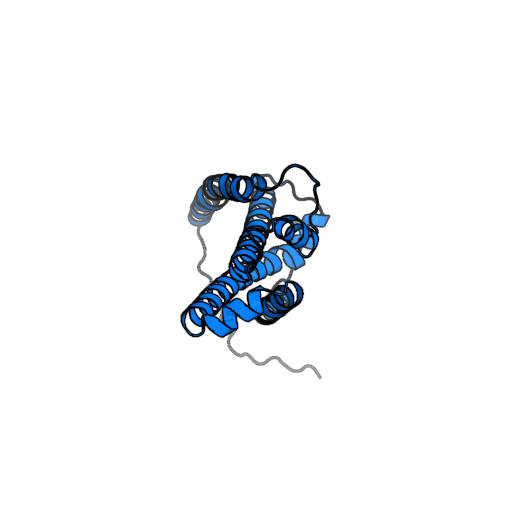 85.06 176 ILE A N 1
ATOM 1386 C CA . ILE A 1 176 ? -6.577 -8.040 1.758 1.00 85.06 176 ILE A CA 1
ATOM 1387 C C . ILE A 1 176 ? -7.067 -9.091 0.758 1.00 85.06 176 ILE A C 1
ATOM 1389 O O . ILE A 1 176 ? -6.570 -9.140 -0.364 1.00 85.06 176 ILE A O 1
ATOM 1393 N N . ILE A 1 177 ? -8.054 -9.912 1.134 1.00 87.94 177 ILE A N 1
ATOM 1394 C CA . ILE A 1 177 ? -8.603 -10.933 0.232 1.00 87.94 177 ILE A CA 1
ATOM 1395 C C . ILE A 1 177 ? -9.188 -10.281 -1.021 1.00 87.94 177 ILE A C 1
ATOM 1397 O O . ILE A 1 177 ? -8.891 -10.721 -2.129 1.00 87.94 177 ILE A O 1
ATOM 1401 N N . PHE A 1 178 ? -9.993 -9.231 -0.861 1.00 89.25 178 PHE A N 1
ATOM 1402 C CA . PHE A 1 178 ? -10.638 -8.566 -1.986 1.00 89.25 178 PHE A CA 1
ATOM 1403 C C . PHE A 1 178 ? -9.614 -7.898 -2.911 1.00 89.25 178 PHE A C 1
ATOM 1405 O O . PHE A 1 178 ? -9.701 -8.068 -4.124 1.00 89.25 178 PHE A O 1
ATOM 1412 N N . SER A 1 179 ? -8.592 -7.235 -2.360 1.00 87.44 179 SER A N 1
ATOM 1413 C CA . SER A 1 179 ? -7.495 -6.669 -3.152 1.00 87.44 179 SER A CA 1
ATOM 1414 C C . SER A 1 179 ? -6.720 -7.731 -3.926 1.00 87.44 179 SER A C 1
ATOM 1416 O O . SER A 1 179 ? -6.430 -7.540 -5.104 1.00 87.44 179 SER A O 1
ATOM 1418 N N . VAL A 1 180 ? -6.389 -8.865 -3.301 1.00 84.19 180 VAL A N 1
ATOM 1419 C CA . VAL A 1 180 ? -5.653 -9.943 -3.981 1.00 84.19 180 VAL A CA 1
ATOM 1420 C C . VAL A 1 180 ? -6.502 -10.566 -5.088 1.00 84.19 180 VAL A C 1
ATOM 1422 O O . VAL A 1 180 ? -6.001 -10.764 -6.190 1.00 84.19 180 VAL A O 1
ATOM 1425 N N . LEU A 1 181 ? -7.790 -10.822 -4.835 1.00 87.75 181 LEU A N 1
ATOM 1426 C CA . LEU A 1 181 ? -8.708 -11.349 -5.849 1.00 87.75 181 LEU A CA 1
ATOM 1427 C C . LEU A 1 181 ? -8.883 -10.382 -7.025 1.00 87.75 181 LEU A C 1
ATOM 1429 O O . LEU A 1 181 ? -8.917 -10.822 -8.171 1.00 87.75 181 LEU A O 1
ATOM 1433 N N . PHE A 1 182 ? -8.961 -9.079 -6.752 1.00 85.62 182 PHE A N 1
ATOM 1434 C CA . PHE A 1 182 ? -9.114 -8.059 -7.788 1.00 85.62 182 PHE A CA 1
ATOM 1435 C C . PHE A 1 182 ? -7.865 -7.918 -8.673 1.00 85.62 182 PHE A C 1
ATOM 1437 O O . PHE A 1 182 ? -7.994 -7.697 -9.872 1.00 85.62 182 PHE A O 1
ATOM 1444 N N . ASN A 1 183 ? -6.664 -8.093 -8.112 1.00 83.38 183 ASN A N 1
ATOM 1445 C CA . ASN A 1 183 ? -5.400 -8.013 -8.862 1.00 83.38 183 ASN A CA 1
ATOM 1446 C C . ASN A 1 183 ? -4.926 -9.363 -9.425 1.00 83.38 183 ASN A C 1
ATOM 1448 O O . ASN A 1 183 ? -3.951 -9.409 -10.169 1.00 83.38 183 ASN A O 1
ATOM 1452 N N . LEU A 1 184 ? -5.609 -10.465 -9.106 1.00 81.62 184 LEU A N 1
ATOM 1453 C CA . LEU A 1 184 ? -5.343 -11.795 -9.655 1.00 81.62 184 LEU A CA 1
ATOM 1454 C C . LEU A 1 184 ? -5.233 -11.815 -11.199 1.00 81.62 184 LEU A C 1
ATOM 1456 O O . LEU A 1 184 ? -4.263 -12.390 -11.694 1.00 81.62 184 LEU A O 1
ATOM 1460 N N . PRO A 1 185 ? -6.123 -11.161 -11.981 1.00 79.06 185 PRO A N 1
ATOM 1461 C CA . PRO A 1 185 ? -5.979 -11.095 -13.439 1.00 79.06 185 PRO A CA 1
ATOM 1462 C C . PRO A 1 185 ? -4.648 -10.493 -13.916 1.00 79.06 185 PRO A C 1
ATOM 1464 O O . PRO A 1 185 ? -4.135 -10.934 -14.940 1.00 79.06 185 PRO A O 1
ATOM 1467 N N . MET A 1 186 ? -4.035 -9.569 -13.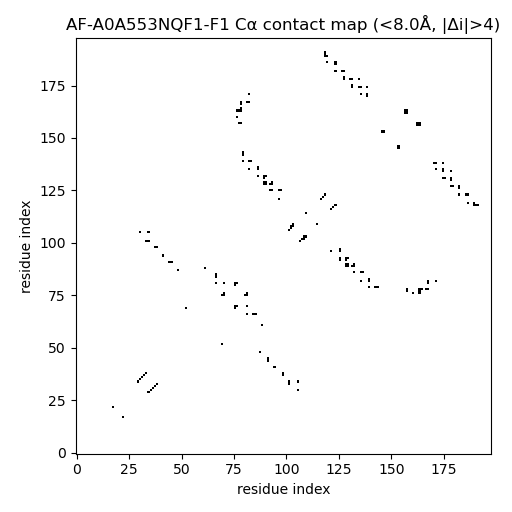165 1.00 73.25 186 MET A N 1
ATOM 1468 C CA . MET A 1 186 ? -2.764 -8.945 -13.567 1.00 73.25 186 MET A CA 1
ATOM 1469 C C . MET A 1 186 ? -1.587 -9.928 -13.567 1.00 73.25 186 MET A C 1
ATOM 1471 O O . MET A 1 186 ? -0.630 -9.735 -14.311 1.00 73.25 186 MET A O 1
ATOM 1475 N N . PHE A 1 187 ? -1.646 -11.004 -12.773 1.00 73.50 187 PHE A N 1
ATOM 1476 C CA . PHE A 1 187 ? -0.615 -12.049 -12.802 1.00 73.50 187 PHE A CA 1
ATOM 1477 C C . PHE A 1 187 ? -0.643 -12.877 -14.088 1.00 73.50 187 PHE A C 1
ATOM 1479 O O . PHE A 1 187 ? 0.359 -13.494 -14.434 1.00 73.50 187 PHE A O 1
ATOM 1486 N N . PHE A 1 188 ? -1.781 -12.915 -14.783 1.00 72.81 188 PHE A N 1
ATOM 1487 C CA . PHE A 1 188 ? -1.916 -13.635 -16.048 1.00 72.81 188 PHE A CA 1
ATOM 1488 C C . PHE A 1 188 ? -1.567 -12.772 -17.264 1.00 72.81 188 PHE A C 1
ATOM 1490 O O . PHE A 1 188 ? -1.437 -13.305 -18.362 1.00 72.81 188 PHE A O 1
ATOM 1497 N N . GLU A 1 189 ? -1.399 -11.462 -17.075 1.00 69.50 189 GLU A N 1
ATOM 1498 C CA . GLU A 1 189 ? -1.063 -10.519 -18.142 1.00 69.50 189 GLU A CA 1
ATOM 1499 C C . GLU A 1 189 ? 0.458 -10.366 -18.341 1.00 69.50 189 GLU A C 1
ATOM 1501 O O . GLU A 1 189 ? 0.913 -10.050 -19.439 1.00 69.50 189 GLU A O 1
ATOM 1506 N N . SER A 1 190 ? 1.281 -10.629 -17.317 1.00 61.56 190 SER A N 1
ATOM 1507 C CA . SER A 1 190 ? 2.729 -10.406 -17.398 1.00 61.56 190 SER A CA 1
ATOM 1508 C C . SER A 1 190 ? 3.479 -11.538 -18.118 1.00 61.56 190 SER A C 1
ATOM 1510 O O . SER A 1 190 ? 3.919 -12.523 -17.528 1.00 61.56 190 SER A O 1
ATOM 1512 N N . THR A 1 191 ? 3.703 -11.370 -19.423 1.00 59.53 191 THR A N 1
ATOM 1513 C CA . THR A 1 191 ? 4.622 -12.208 -20.216 1.00 59.53 191 THR A CA 1
ATOM 1514 C C . THR A 1 191 ? 5.952 -11.491 -20.457 1.00 59.53 191 THR A C 1
ATOM 1516 O O . THR A 1 191 ? 5.955 -10.343 -20.896 1.00 59.53 191 THR A O 1
ATOM 1519 N N . TYR A 1 192 ? 7.092 -12.152 -20.221 1.00 59.34 192 TYR A N 1
ATOM 1520 C CA . TYR A 1 192 ? 8.410 -11.623 -20.598 1.00 59.34 192 TYR A CA 1
ATOM 1521 C C . TYR A 1 192 ? 8.801 -12.123 -21.995 1.00 59.34 192 TYR A C 1
ATOM 1523 O O . TYR A 1 192 ? 8.688 -13.312 -22.288 1.00 59.34 192 TYR A O 1
ATOM 1531 N N . VAL A 1 193 ? 9.275 -11.223 -22.860 1.00 62.09 193 VAL A N 1
ATOM 1532 C CA . VAL A 1 193 ? 9.791 -11.565 -24.194 1.00 62.09 193 VAL A CA 1
ATOM 1533 C C . VAL A 1 193 ? 11.281 -11.247 -24.224 1.00 62.09 193 VAL A C 1
ATOM 1535 O O . VAL A 1 193 ? 11.683 -10.100 -24.046 1.00 62.09 193 VAL A O 1
ATOM 1538 N N . THR A 1 194 ? 12.121 -12.259 -24.439 1.00 53.94 194 THR A N 1
ATOM 1539 C CA . THR A 1 194 ? 13.564 -12.069 -24.622 1.00 53.94 194 THR A CA 1
ATOM 1540 C C . THR A 1 194 ? 13.850 -11.740 -26.083 1.00 53.94 194 THR A C 1
ATOM 1542 O O . THR A 1 194 ? 13.819 -12.629 -26.934 1.00 53.94 194 THR A O 1
ATOM 1545 N N . VAL A 1 195 ? 14.137 -10.475 -26.389 1.00 64.88 195 VAL A N 1
ATOM 1546 C CA . VAL A 1 195 ? 14.602 -10.082 -27.726 1.00 64.88 195 VAL A CA 1
ATOM 1547 C C . VAL A 1 195 ? 16.103 -10.352 -27.819 1.00 64.88 195 VAL A C 1
ATOM 1549 O O . VAL A 1 195 ? 16.913 -9.638 -27.231 1.00 64.88 195 VAL A O 1
ATOM 1552 N N . THR A 1 196 ? 16.486 -11.401 -28.544 1.00 56.38 196 THR A N 1
ATOM 1553 C CA . THR A 1 196 ? 17.887 -11.667 -28.895 1.00 56.38 196 THR A CA 1
ATOM 1554 C C . THR A 1 196 ? 18.294 -10.688 -29.999 1.00 56.38 196 THR A C 1
ATOM 1556 O O . THR A 1 196 ? 17.783 -10.766 -31.114 1.00 56.38 196 THR A O 1
ATOM 1559 N N . ARG A 1 197 ? 19.175 -9.725 -29.695 1.00 42.16 197 ARG A N 1
ATOM 1560 C CA . ARG A 1 197 ? 19.810 -8.878 -30.720 1.00 42.16 197 ARG A CA 1
ATOM 1561 C C . ARG A 1 197 ? 20.802 -9.742 -31.509 1.00 42.16 197 ARG A C 1
ATOM 1563 O O . ARG A 1 197 ? 21.828 -10.121 -30.948 1.00 42.16 197 ARG A O 1
ATOM 1570 N N . ASN A 1 198 ? 20.470 -10.052 -32.763 1.00 40.12 198 ASN A N 1
ATOM 1571 C CA . ASN A 1 198 ? 21.425 -10.538 -33.767 1.00 40.12 198 ASN A CA 1
ATOM 1572 C C . ASN A 1 198 ? 22.185 -9.369 -34.393 1.00 40.12 198 ASN A C 1
ATOM 1574 O O . ASN A 1 198 ? 21.556 -8.300 -34.572 1.00 40.12 198 ASN A O 1
#